Protein AF-A0A966XXB8-F1 (afdb_monomer)

Mean predicted aligned error: 4.25 Å

pLDDT: mean 91.74, std 8.7, range [42.56, 98.19]

Solvent-accessible surface area (backbone atoms only — not comparable to full-atom values): 9945 Å² total; per-residue (Å²): 134,83,63,89,86,57,62,75,89,46,50,64,61,50,51,50,50,39,57,75,73,62,55,93,66,56,37,65,59,27,47,54,50,19,52,50,28,46,79,73,69,30,49,70,60,17,41,57,34,39,55,51,17,52,67,66,36,76,85,49,56,72,68,58,47,48,52,50,50,54,52,42,53,51,38,55,52,51,50,56,61,51,55,68,60,55,76,54,38,69,63,49,61,76,64,55,89,60,27,58,64,28,42,57,52,12,40,49,30,24,75,70,67,41,45,72,62,10,50,54,32,36,50,51,17,63,74,67,35,87,49,92,52,60,58,57,46,35,50,47,51,22,49,34,30,44,74,68,66,38,49,71,62,16,41,54,44,24,67,73,38,68,75,90,46,73,56,17,54,52,23,51,53,51,37,57,54,59,72,72,51,131

Nearest PDB structures (foldseek):
  7xn7-assembly1_q  TM=4.201E-01  e=2.877E-01  Komagataella phaffii
  4i1a-assembly3_A  TM=4.035E-01  e=6.945E-01  Bacillus subtilis subsp. subtilis str. 168
  7dkh-assembly2_E  TM=3.204E-01  e=9.785E-01  Saccharomyces cerevisiae S288C
  8j8p-assembly1_C  TM=3.578E-01  e=2.481E+00  Saccharomyces eubayanus
  4fhn-assembly1_B  TM=2.725E-01  e=3.169E+00  Schizosaccharomyces pombe 972h-

Secondary structure (DSSP, 8-state):
---TTS-GGGHHHHHHHHHHTT----HHHHHHHHHHHHHTT-HHHHHHHHHHHHHH-TTS-HHHHHHHHHHHHHHHHHHHHHHHHGGGHHHHHHH---SHHHHHHHHHHHHTT-HHHHHHHHHHHHHH---SSHHHHHHHHHHHHHHTT-HHHHHHHHHT--SSSHHHHHHHHHHHHHHH--

Sequence (182 aa):
MKRKDFPSYLEIDLNRLMRATGAQLDAEDRMEQAQLALRTGFTAEARDILVTAKALAKNAAPADALRLDEALAKVMRMQEEDKETLSDLDAQLAKAGDANPLVNVGLNLAINGQFERAFAALELAFNKGGLRQPEAARLRQAYALSLAGQRDKAITALAAVSGESAEAELAQLWRLHLERRP

Foldseek 3Di:
DDDPPADPVCVLLVVLLCVLLPPDAALVSLQVSLVSCVVVPQLLSSLVSLVVSLVRCVPPDPVVNVVSVVSNVVSVVVVVVVVVVVVCVVVVLVVDPALQVLLVVLLSCLSVVVLVSSVVSLVSSVVNDPHPCVLVSLSSVLVSCVSVVVLVVSLVSLVVNDDDDSSVVSSVSVNVSSVPDD

Radius of gyration: 16.79 Å; Cα contacts (8 Å, |Δi|>4): 188; chains: 1; bounding box: 41×34×47 Å

Structure (mmCIF, N/CA/C/O backbone):
data_AF-A0A966XXB8-F1
#
_entry.id   AF-A0A966XXB8-F1
#
loop_
_atom_site.group_PDB
_atom_site.id
_atom_site.type_symbol
_atom_site.label_atom_id
_atom_site.label_alt_id
_atom_site.label_comp_id
_atom_site.label_asym_id
_atom_site.label_entity_id
_atom_site.label_seq_id
_atom_site.pdbx_PDB_ins_code
_atom_site.Cartn_x
_atom_site.Cartn_y
_atom_site.Cartn_z
_atom_site.occupancy
_atom_site.B_iso_or_equiv
_atom_site.auth_seq_id
_atom_site.auth_comp_id
_atom_site.auth_asym_id
_atom_site.auth_atom_id
_atom_site.pdbx_PDB_model_num
ATOM 1 N N . MET A 1 1 ? -4.729 9.451 -17.133 1.00 42.56 1 MET A N 1
ATOM 2 C CA . MET A 1 1 ? -5.388 10.774 -16.997 1.00 42.56 1 MET A CA 1
ATOM 3 C C . MET A 1 1 ? -5.674 11.010 -15.514 1.00 42.56 1 MET A C 1
ATOM 5 O O . MET A 1 1 ? -6.520 10.316 -14.967 1.00 42.56 1 MET A O 1
ATOM 9 N N . LYS A 1 2 ? -4.929 11.891 -14.827 1.00 52.97 2 LYS A N 1
ATOM 10 C CA . LYS A 1 2 ? -5.184 12.190 -13.403 1.00 52.97 2 LYS A CA 1
ATOM 11 C C . LYS A 1 2 ? -6.443 13.060 -13.303 1.00 52.97 2 LYS A C 1
ATOM 13 O O . LYS A 1 2 ? -6.471 14.144 -13.884 1.00 52.97 2 LYS A O 1
ATOM 18 N N . ARG A 1 3 ? -7.496 12.585 -12.623 1.00 63.41 3 ARG A N 1
ATOM 19 C CA . ARG A 1 3 ? -8.672 13.412 -12.289 1.00 63.41 3 ARG A CA 1
ATOM 20 C C . ARG A 1 3 ? -8.184 14.576 -11.424 1.00 63.41 3 ARG A C 1
ATOM 22 O O . ARG A 1 3 ? -7.623 14.331 -10.362 1.00 63.41 3 ARG A O 1
ATOM 29 N N . LYS A 1 4 ? -8.371 15.819 -11.883 1.00 64.62 4 LYS A N 1
ATOM 30 C CA . LYS A 1 4 ? -7.918 17.028 -11.166 1.00 64.62 4 LYS A CA 1
ATOM 31 C C . LYS A 1 4 ? -8.520 17.155 -9.762 1.00 64.62 4 LYS A C 1
ATOM 33 O O . LYS A 1 4 ? -7.877 17.737 -8.899 1.00 64.62 4 LYS A O 1
ATOM 38 N N . ASP A 1 5 ? -9.686 16.554 -9.543 1.00 77.44 5 ASP A N 1
ATOM 39 C CA . ASP A 1 5 ? -10.417 16.623 -8.274 1.00 77.44 5 ASP A CA 1
ATOM 40 C C . ASP A 1 5 ? -10.140 15.423 -7.352 1.00 77.44 5 ASP A C 1
ATOM 42 O O . ASP A 1 5 ? -10.742 15.304 -6.287 1.00 77.44 5 ASP A O 1
ATOM 46 N N . PHE A 1 6 ? -9.249 14.504 -7.747 1.00 87.06 6 PHE A N 1
ATOM 47 C CA . PHE A 1 6 ? -8.909 13.348 -6.922 1.00 87.06 6 PHE A CA 1
ATOM 48 C C . PHE A 1 6 ? -7.819 13.709 -5.899 1.00 87.06 6 PHE A C 1
ATOM 50 O O . PHE A 1 6 ? -6.764 14.215 -6.297 1.00 87.06 6 PHE A O 1
ATOM 57 N N . PRO A 1 7 ? -8.017 13.444 -4.594 1.00 92.62 7 PRO A N 1
ATOM 58 C CA . PRO A 1 7 ? -7.047 13.832 -3.580 1.00 92.62 7 PRO A CA 1
ATOM 59 C C . PRO A 1 7 ? -5.693 13.138 -3.760 1.00 92.62 7 PRO A C 1
ATOM 61 O O . PRO A 1 7 ? -5.608 11.915 -3.864 1.00 92.62 7 PRO A O 1
ATOM 64 N N . SER A 1 8 ? -4.607 13.913 -3.722 1.00 92.12 8 SER A N 1
ATOM 65 C CA . SER A 1 8 ? -3.246 13.397 -3.932 1.00 92.12 8 SER A CA 1
ATOM 66 C C . SER A 1 8 ? -2.827 12.344 -2.901 1.00 92.12 8 SER A C 1
ATOM 68 O O . SER A 1 8 ? -2.102 11.409 -3.231 1.00 92.12 8 SER A O 1
ATOM 70 N N . TYR A 1 9 ? -3.321 12.432 -1.662 1.00 92.12 9 TYR A N 1
ATOM 71 C CA . TYR A 1 9 ? -3.026 11.443 -0.621 1.00 92.12 9 TYR A CA 1
ATOM 72 C C . TYR A 1 9 ? -3.656 10.065 -0.881 1.00 92.12 9 TYR A C 1
ATOM 74 O O . TYR A 1 9 ? -3.200 9.085 -0.292 1.00 92.12 9 TYR A O 1
ATOM 82 N N . LEU A 1 10 ? -4.666 9.979 -1.757 1.00 95.62 10 LEU A N 1
ATOM 83 C CA . LEU A 1 10 ? -5.288 8.722 -2.187 1.00 95.62 10 LEU A CA 1
ATOM 84 C C . LEU A 1 10 ? -4.662 8.151 -3.456 1.00 95.62 10 LEU A C 1
ATOM 86 O O . LEU A 1 10 ? -5.020 7.048 -3.862 1.00 95.62 10 LEU A O 1
ATOM 90 N N . GLU A 1 11 ? -3.733 8.858 -4.102 1.00 95.69 11 GLU A N 1
ATOM 91 C CA . GLU A 1 11 ? -3.136 8.404 -5.362 1.00 95.69 11 GLU A CA 1
ATOM 92 C C . GLU A 1 11 ? -2.462 7.029 -5.205 1.00 95.69 11 GLU A C 1
ATOM 94 O O . GLU A 1 11 ? -2.570 6.169 -6.078 1.00 95.69 11 GLU A O 1
ATOM 99 N N . ILE A 1 12 ? -1.842 6.767 -4.050 1.00 96.00 12 ILE A N 1
ATOM 100 C CA . ILE A 1 12 ? -1.271 5.451 -3.753 1.00 96.00 12 ILE A CA 1
ATOM 101 C C . ILE A 1 12 ? -2.341 4.363 -3.588 1.00 96.00 12 ILE A C 1
ATOM 103 O O . ILE A 1 12 ? -2.159 3.240 -4.058 1.00 96.00 12 ILE A O 1
ATOM 107 N N . ASP A 1 13 ? -3.470 4.695 -2.968 1.00 97.31 13 ASP A N 1
ATOM 108 C CA . ASP A 1 13 ? -4.578 3.772 -2.734 1.00 97.31 13 ASP A CA 1
ATOM 109 C C . ASP A 1 13 ? -5.311 3.436 -4.047 1.00 97.31 13 ASP A C 1
ATOM 111 O O . ASP A 1 13 ? -5.670 2.278 -4.285 1.00 97.31 13 ASP A O 1
ATOM 115 N N . LEU A 1 14 ? -5.409 4.402 -4.967 1.00 96.75 14 LEU A N 1
ATOM 116 C CA . LEU A 1 14 ? -5.841 4.173 -6.347 1.00 96.75 14 LEU A CA 1
ATOM 117 C C . LEU A 1 14 ? -4.863 3.259 -7.101 1.00 96.75 14 LEU A C 1
ATOM 119 O O . LEU A 1 14 ? -5.287 2.296 -7.737 1.00 96.75 14 LEU A O 1
ATOM 123 N N . ASN A 1 15 ? -3.554 3.507 -7.001 1.00 97.19 15 ASN A N 1
ATOM 124 C CA . ASN A 1 15 ? -2.543 2.674 -7.656 1.00 97.19 15 ASN A CA 1
ATOM 125 C C . ASN A 1 15 ? -2.602 1.211 -7.187 1.00 97.19 15 ASN A C 1
ATOM 127 O O . ASN A 1 15 ? -2.472 0.295 -8.002 1.00 97.19 15 ASN A O 1
ATOM 131 N N . ARG A 1 16 ? -2.849 0.976 -5.891 1.00 97.50 16 ARG A N 1
ATOM 132 C CA . ARG A 1 16 ? -3.073 -0.370 -5.335 1.00 97.50 16 ARG A CA 1
ATOM 133 C C . ARG A 1 16 ? -4.278 -1.049 -5.979 1.00 97.50 16 ARG A C 1
ATOM 135 O O . ARG A 1 16 ? -4.156 -2.190 -6.420 1.00 97.50 16 ARG A O 1
ATOM 142 N N . LEU A 1 17 ? -5.403 -0.340 -6.102 1.00 97.31 17 LEU A N 1
ATOM 143 C CA . LEU A 1 17 ? -6.603 -0.854 -6.767 1.00 97.31 17 LEU A CA 1
ATOM 144 C C . LEU A 1 17 ? -6.351 -1.171 -8.248 1.00 97.31 17 LEU A C 1
ATOM 146 O O . LEU A 1 17 ? -6.755 -2.228 -8.734 1.00 97.31 17 LEU A O 1
ATOM 150 N N . MET A 1 18 ? -5.657 -0.288 -8.971 1.00 96.31 18 MET A N 1
ATOM 151 C CA . MET A 1 18 ? -5.305 -0.514 -10.377 1.00 96.31 18 MET A CA 1
ATOM 152 C C . MET A 1 18 ? -4.489 -1.797 -10.5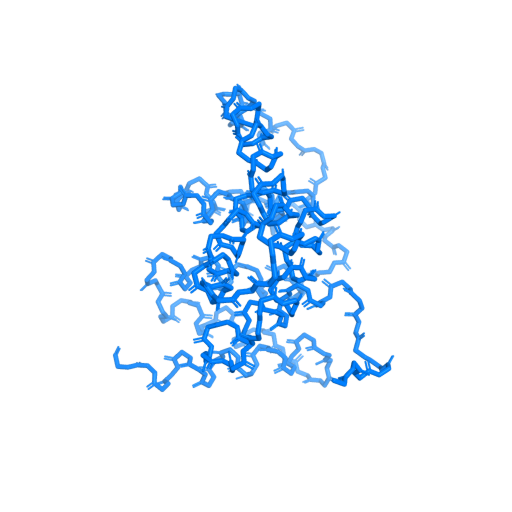44 1.00 96.31 18 MET A C 1
ATOM 154 O O . MET A 1 18 ? -4.787 -2.618 -11.409 1.00 96.31 18 MET A O 1
ATOM 158 N N . ARG A 1 19 ? -3.491 -2.022 -9.681 1.00 95.69 19 ARG A N 1
ATOM 159 C CA . ARG A 1 19 ? -2.709 -3.265 -9.716 1.00 95.69 19 ARG A CA 1
ATOM 160 C C . ARG A 1 19 ? -3.547 -4.485 -9.335 1.00 95.69 19 ARG A C 1
ATOM 162 O O . ARG A 1 19 ? -3.436 -5.511 -9.999 1.00 95.69 19 ARG A O 1
ATOM 169 N N . ALA A 1 20 ? -4.405 -4.381 -8.320 1.00 94.88 20 ALA A N 1
ATOM 170 C CA . ALA A 1 20 ? -5.260 -5.484 -7.879 1.00 94.88 20 ALA A CA 1
ATOM 171 C C . ALA A 1 20 ? -6.288 -5.911 -8.938 1.00 94.88 20 ALA A C 1
ATOM 173 O O . ALA A 1 20 ? -6.568 -7.099 -9.086 1.00 94.88 20 ALA A O 1
ATOM 174 N N . THR A 1 21 ? -6.809 -4.954 -9.708 1.00 94.94 21 THR A N 1
ATOM 175 C CA . THR A 1 21 ? -7.760 -5.197 -10.805 1.00 94.94 21 THR A CA 1
ATOM 176 C C . THR A 1 21 ? -7.088 -5.626 -12.112 1.00 94.94 21 THR A C 1
ATOM 178 O O . THR A 1 21 ? -7.786 -5.939 -13.073 1.00 94.94 21 THR A O 1
ATOM 181 N N . GLY A 1 22 ? -5.752 -5.689 -12.155 1.00 93.00 22 GLY A N 1
ATOM 182 C CA . GLY A 1 22 ? -5.010 -6.098 -13.346 1.00 93.00 22 GLY A CA 1
ATOM 183 C C . GLY A 1 22 ? -4.998 -5.041 -14.449 1.00 93.00 22 GLY A C 1
ATOM 184 O O . GLY A 1 22 ? -4.933 -5.398 -15.625 1.00 93.00 22 GLY A O 1
ATOM 185 N N . ALA A 1 23 ? -5.066 -3.753 -14.092 1.00 94.06 23 ALA A N 1
ATOM 186 C CA . ALA A 1 23 ? -4.909 -2.670 -15.055 1.00 94.06 23 ALA A CA 1
ATOM 187 C C . ALA A 1 23 ? -3.619 -2.863 -15.872 1.00 94.06 23 ALA A C 1
ATOM 189 O O . ALA A 1 23 ? -2.550 -3.159 -15.323 1.00 94.06 23 ALA A O 1
ATOM 190 N N . GLN A 1 24 ? -3.732 -2.697 -17.190 1.00 94.19 24 GLN A N 1
ATOM 191 C CA . GLN A 1 24 ? -2.590 -2.736 -18.095 1.00 94.19 24 GLN A CA 1
ATOM 192 C C . GLN A 1 24 ? -1.756 -1.477 -17.859 1.00 94.19 24 GLN A C 1
ATOM 194 O O . GLN A 1 24 ? -2.185 -0.375 -18.181 1.00 94.19 24 GLN A O 1
ATOM 199 N N . LEU A 1 25 ? -0.603 -1.666 -17.230 1.00 94.19 25 LEU A N 1
ATOM 200 C CA . LEU A 1 25 ? 0.355 -0.626 -16.876 1.00 94.19 25 LEU A CA 1
ATOM 201 C C . LEU A 1 25 ? 1.684 -1.016 -17.503 1.00 94.19 25 LEU A C 1
ATOM 203 O O . LEU A 1 25 ? 2.097 -2.173 -17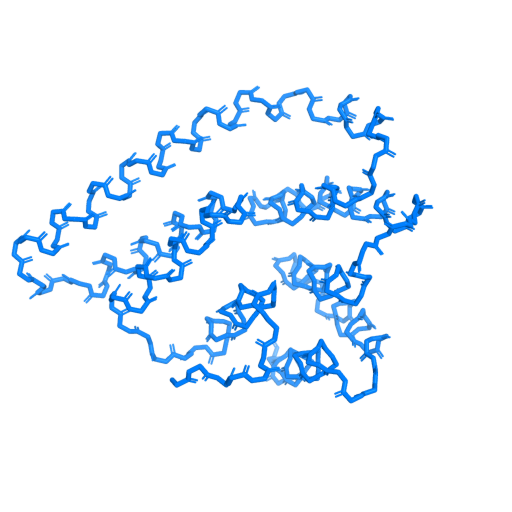.348 1.00 94.19 25 LEU A O 1
ATOM 207 N N . ASP A 1 26 ? 2.331 -0.082 -18.187 1.00 94.44 26 ASP A N 1
ATOM 208 C CA . ASP A 1 26 ? 3.650 -0.322 -18.760 1.00 94.44 26 ASP A CA 1
ATOM 209 C C . ASP A 1 26 ? 4.770 -0.159 -17.712 1.00 94.44 26 ASP A C 1
ATOM 211 O O . ASP A 1 26 ? 4.527 0.016 -16.515 1.00 94.44 26 ASP A O 1
ATOM 215 N N . ALA A 1 27 ? 6.026 -0.295 -18.137 1.00 94.81 27 ALA A N 1
ATOM 216 C CA . ALA A 1 27 ? 7.157 -0.182 -17.224 1.00 94.81 27 ALA A CA 1
ATOM 217 C C . ALA A 1 27 ? 7.317 1.232 -16.632 1.00 94.81 27 ALA A C 1
ATOM 219 O O . ALA A 1 27 ? 7.716 1.344 -15.472 1.00 94.81 27 ALA A O 1
ATOM 220 N N . GLU A 1 28 ? 6.992 2.291 -17.380 1.00 93.75 28 GLU A N 1
ATOM 221 C CA . GLU A 1 28 ? 7.138 3.670 -16.906 1.00 93.75 28 GLU A CA 1
ATOM 222 C C . GLU A 1 28 ? 6.001 4.039 -15.946 1.00 93.75 28 GLU A C 1
ATOM 224 O O . GLU A 1 28 ? 6.273 4.573 -14.870 1.00 93.75 28 GLU A O 1
ATOM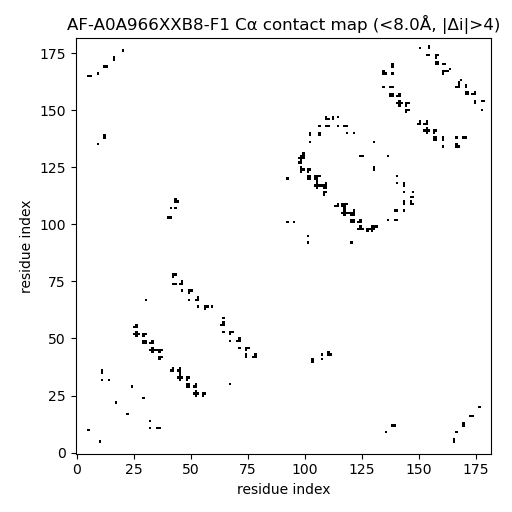 229 N N . ASP A 1 29 ? 4.763 3.617 -16.226 1.00 95.94 29 ASP A N 1
ATOM 230 C CA . ASP A 1 29 ? 3.647 3.722 -15.279 1.00 95.94 29 ASP A CA 1
ATOM 231 C C . ASP A 1 29 ? 4.020 3.084 -13.930 1.00 95.94 29 ASP A C 1
ATOM 233 O O . ASP A 1 29 ? 3.787 3.640 -12.852 1.00 95.94 29 ASP A O 1
ATOM 237 N N . ARG A 1 30 ? 4.638 1.896 -13.963 1.00 96.94 30 ARG A N 1
ATOM 238 C CA . ARG A 1 30 ? 5.094 1.205 -12.747 1.00 96.94 30 ARG A CA 1
ATOM 239 C C . ARG A 1 30 ? 6.238 1.947 -12.063 1.00 96.94 30 ARG A C 1
ATOM 241 O O . ARG A 1 30 ? 6.251 2.002 -10.835 1.00 96.94 30 ARG A O 1
ATOM 248 N N . MET A 1 31 ? 7.163 2.546 -12.809 1.00 96.00 31 MET A N 1
ATOM 249 C CA . MET A 1 31 ? 8.206 3.397 -12.232 1.00 96.00 31 MET A CA 1
ATOM 250 C C . MET A 1 31 ? 7.608 4.583 -11.472 1.00 96.00 31 MET A C 1
ATOM 252 O O . MET A 1 31 ? 8.014 4.842 -10.336 1.00 96.00 31 MET A O 1
ATOM 256 N N . GLU A 1 32 ? 6.608 5.263 -12.034 1.00 96.50 32 GLU A N 1
ATOM 257 C CA . GLU A 1 32 ? 5.911 6.355 -11.349 1.00 96.50 32 GLU A CA 1
ATOM 258 C C . GLU A 1 32 ? 5.221 5.875 -10.065 1.00 96.50 32 GLU A C 1
ATOM 260 O O . GLU A 1 32 ? 5.347 6.509 -9.009 1.00 96.50 32 GLU A O 1
ATOM 265 N N . GLN A 1 33 ? 4.545 4.720 -10.118 1.00 98.06 33 GLN A N 1
ATOM 266 C CA . GLN A 1 33 ? 3.917 4.124 -8.937 1.00 98.06 33 GLN A CA 1
ATOM 267 C C . GLN A 1 33 ? 4.941 3.758 -7.856 1.00 98.06 33 GLN A C 1
ATOM 269 O O . GLN A 1 33 ? 4.699 4.019 -6.676 1.00 98.06 33 GLN A O 1
ATOM 274 N N . ALA A 1 34 ? 6.087 3.187 -8.234 1.00 97.69 34 ALA A N 1
ATOM 275 C CA . ALA A 1 34 ? 7.153 2.845 -7.298 1.00 97.69 34 ALA A CA 1
ATOM 276 C C . ALA A 1 34 ? 7.742 4.094 -6.635 1.00 97.69 34 ALA A C 1
ATOM 278 O O . ALA A 1 34 ? 7.944 4.124 -5.421 1.00 97.69 34 ALA A O 1
ATOM 279 N N . GLN A 1 35 ? 7.973 5.157 -7.406 1.00 96.31 35 GLN A N 1
ATOM 280 C CA . GLN A 1 35 ? 8.447 6.425 -6.857 1.00 96.31 35 GLN A CA 1
ATOM 281 C C . GLN A 1 35 ? 7.431 7.051 -5.899 1.00 96.31 35 GLN A C 1
ATOM 283 O O . GLN A 1 35 ? 7.830 7.600 -4.872 1.00 96.31 35 GLN A O 1
ATOM 288 N N . LEU A 1 36 ? 6.130 6.972 -6.205 1.00 97.38 36 LEU A N 1
ATOM 289 C CA . LEU A 1 36 ? 5.095 7.420 -5.276 1.00 97.38 36 LEU A CA 1
ATOM 290 C C . LEU A 1 36 ? 5.137 6.605 -3.981 1.00 97.38 36 LEU A C 1
ATOM 292 O O . LEU A 1 36 ? 5.191 7.208 -2.912 1.00 97.38 36 LEU A O 1
ATOM 296 N N . ALA A 1 37 ? 5.193 5.273 -4.081 1.00 96.69 37 ALA A N 1
ATOM 297 C CA . ALA A 1 37 ? 5.299 4.385 -2.927 1.00 96.69 37 ALA A CA 1
ATOM 298 C C . ALA A 1 37 ? 6.484 4.772 -2.027 1.00 96.69 37 ALA A C 1
ATOM 300 O O . ALA A 1 37 ? 6.280 4.987 -0.831 1.00 96.69 37 ALA A O 1
ATOM 301 N N . LEU A 1 38 ? 7.672 5.006 -2.601 1.00 95.12 38 LEU A N 1
ATOM 302 C CA . LEU A 1 38 ? 8.845 5.483 -1.855 1.00 95.12 38 LEU A CA 1
ATOM 303 C C . LEU A 1 38 ? 8.607 6.826 -1.163 1.00 95.12 38 LEU A C 1
ATOM 305 O O . LEU A 1 38 ? 8.875 6.949 0.029 1.00 95.12 38 LEU A O 1
ATOM 309 N N . ARG A 1 39 ? 8.076 7.831 -1.873 1.00 94.50 39 ARG A N 1
ATOM 310 C CA . ARG A 1 39 ? 7.809 9.160 -1.284 1.00 94.50 39 ARG A CA 1
ATOM 311 C C . ARG A 1 39 ? 6.796 9.109 -0.141 1.00 94.50 39 ARG A C 1
ATOM 313 O O . ARG A 1 39 ? 6.825 9.965 0.734 1.00 94.50 39 ARG A O 1
ATOM 320 N N . THR A 1 40 ? 5.906 8.121 -0.155 1.00 92.50 40 THR A N 1
ATOM 321 C CA . THR A 1 40 ? 4.907 7.894 0.899 1.00 92.50 40 THR A CA 1
ATOM 322 C C . THR A 1 40 ? 5.352 6.899 1.978 1.00 92.50 40 THR A C 1
ATOM 324 O O . THR A 1 40 ? 4.573 6.613 2.885 1.00 92.50 40 THR A O 1
ATOM 327 N N . GLY A 1 41 ? 6.591 6.396 1.911 1.00 91.31 41 GLY A N 1
ATOM 328 C CA . GLY A 1 41 ? 7.183 5.526 2.931 1.00 91.31 41 GLY A CA 1
ATOM 329 C C . GLY A 1 41 ? 6.850 4.036 2.804 1.00 91.31 41 GLY A C 1
ATOM 330 O O . GLY A 1 41 ? 6.922 3.326 3.801 1.00 91.31 41 GLY A O 1
ATOM 331 N N . PHE A 1 42 ? 6.475 3.549 1.616 1.00 93.31 42 PHE A N 1
ATOM 332 C CA . PHE A 1 42 ? 6.182 2.133 1.349 1.00 93.31 42 PHE A CA 1
ATOM 333 C C . PHE A 1 42 ? 7.301 1.471 0.531 1.00 93.31 42 PHE A C 1
ATOM 335 O O . PHE A 1 42 ? 7.123 1.124 -0.639 1.00 93.31 42 PHE A O 1
ATOM 342 N N . THR A 1 43 ? 8.477 1.303 1.144 1.00 93.19 43 THR A N 1
ATOM 343 C CA . THR A 1 43 ? 9.690 0.770 0.496 1.00 93.19 43 THR A CA 1
ATOM 344 C C . THR A 1 43 ? 9.477 -0.627 -0.097 1.00 93.19 43 THR A C 1
ATOM 346 O O . THR A 1 43 ? 9.841 -0.877 -1.246 1.00 93.19 43 THR A O 1
ATOM 349 N N . ALA A 1 44 ? 8.837 -1.531 0.651 1.00 91.25 44 ALA A N 1
ATOM 350 C CA . ALA A 1 44 ? 8.565 -2.891 0.180 1.00 91.25 44 ALA A CA 1
ATOM 351 C C . ALA A 1 44 ? 7.613 -2.918 -1.022 1.00 91.25 44 ALA A C 1
ATOM 353 O O . ALA A 1 44 ? 7.865 -3.610 -2.004 1.00 91.25 44 ALA A O 1
ATOM 354 N N . GLU A 1 45 ? 6.57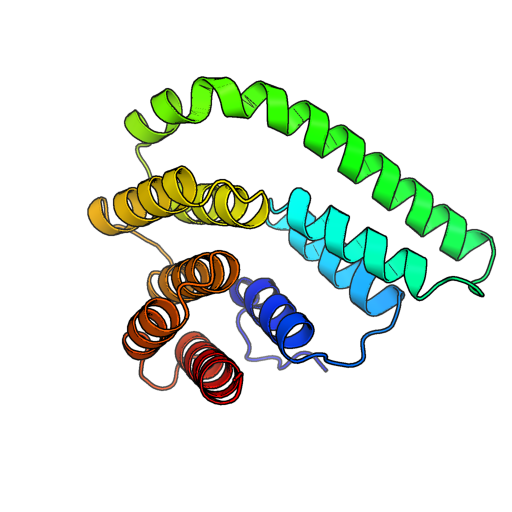3 -2.084 -0.993 1.00 95.31 45 GLU A N 1
ATOM 355 C CA . GLU A 1 45 ? 5.645 -1.953 -2.114 1.00 95.31 45 GLU A CA 1
ATOM 356 C C . GLU A 1 45 ? 6.353 -1.434 -3.368 1.00 95.31 45 GLU A C 1
ATOM 358 O O . GLU A 1 45 ? 6.162 -1.966 -4.459 1.00 95.31 45 GLU A O 1
ATOM 363 N N . ALA A 1 46 ? 7.216 -0.424 -3.214 1.00 97.12 46 ALA A N 1
ATOM 364 C CA . ALA A 1 46 ? 8.007 0.107 -4.316 1.00 97.12 46 ALA A CA 1
ATOM 365 C C . ALA A 1 46 ? 8.902 -0.965 -4.945 1.00 97.12 46 ALA A C 1
ATOM 367 O O . ALA A 1 46 ? 8.978 -1.061 -6.169 1.00 97.12 46 ALA A O 1
ATOM 368 N N . ARG A 1 47 ? 9.543 -1.798 -4.119 1.00 95.81 47 ARG A N 1
ATOM 369 C CA . ARG A 1 47 ? 10.393 -2.902 -4.574 1.00 95.81 47 ARG A CA 1
ATOM 370 C C . ARG A 1 47 ? 9.610 -3.877 -5.451 1.00 95.81 47 ARG A C 1
ATOM 372 O O . ARG A 1 47 ? 10.049 -4.184 -6.557 1.00 95.81 47 ARG A O 1
ATOM 379 N N . ASP A 1 48 ? 8.439 -4.316 -5.002 1.00 95.38 48 ASP A N 1
ATOM 380 C CA . ASP A 1 48 ? 7.616 -5.278 -5.744 1.00 95.38 48 ASP A CA 1
ATOM 381 C C . ASP A 1 48 ? 7.068 -4.683 -7.055 1.00 95.38 48 ASP A C 1
ATOM 383 O O . ASP A 1 48 ? 7.014 -5.355 -8.096 1.00 95.38 48 ASP A O 1
ATOM 387 N N . ILE A 1 49 ? 6.730 -3.388 -7.046 1.00 97.56 49 ILE A N 1
ATOM 388 C CA . ILE A 1 49 ? 6.349 -2.654 -8.257 1.00 97.56 49 ILE A CA 1
ATOM 389 C C . ILE A 1 49 ? 7.518 -2.616 -9.256 1.00 97.56 49 ILE A C 1
ATOM 391 O O . ILE A 1 49 ? 7.306 -2.928 -10.430 1.00 97.56 49 ILE A O 1
ATOM 395 N N . LEU A 1 50 ? 8.738 -2.297 -8.807 1.00 97.69 50 LEU A N 1
ATOM 396 C CA . LEU A 1 50 ? 9.943 -2.237 -9.649 1.00 97.69 50 LEU A CA 1
ATOM 397 C C . LEU A 1 50 ? 10.328 -3.601 -10.227 1.00 97.69 50 LEU A C 1
ATOM 399 O O . LEU A 1 50 ? 10.691 -3.687 -11.399 1.00 97.69 50 LEU A O 1
ATOM 403 N N . VAL A 1 51 ? 10.200 -4.677 -9.445 1.00 96.56 51 VAL A N 1
ATOM 404 C CA . VAL A 1 51 ? 10.399 -6.049 -9.942 1.00 96.56 51 VAL A CA 1
ATOM 405 C C . VAL A 1 51 ? 9.453 -6.333 -11.108 1.00 96.56 51 VAL A C 1
ATOM 407 O O . VAL A 1 51 ? 9.873 -6.868 -12.137 1.00 96.56 51 VAL A O 1
ATOM 410 N N . THR A 1 52 ? 8.188 -5.922 -10.990 1.00 96.06 52 THR A N 1
ATOM 411 C CA . THR A 1 52 ? 7.227 -6.099 -12.083 1.00 96.06 52 THR A CA 1
ATOM 412 C C . THR A 1 52 ? 7.543 -5.194 -13.276 1.00 96.06 52 THR A C 1
ATOM 414 O O . THR A 1 52 ? 7.459 -5.648 -14.414 1.00 96.06 52 THR A O 1
ATOM 417 N N . ALA A 1 53 ? 7.951 -3.943 -13.040 1.00 96.38 53 ALA A N 1
ATOM 418 C CA . ALA A 1 53 ? 8.363 -3.013 -14.094 1.00 96.38 53 ALA A CA 1
ATOM 419 C C . ALA A 1 53 ? 9.524 -3.583 -14.925 1.00 96.38 53 ALA A C 1
ATOM 421 O O . ALA A 1 53 ? 9.452 -3.626 -16.152 1.00 96.38 53 ALA A O 1
ATOM 422 N N . LYS A 1 54 ? 10.549 -4.131 -14.259 1.00 95.81 54 LYS A N 1
ATOM 423 C CA . LYS A 1 54 ? 11.682 -4.800 -14.911 1.00 95.81 54 LYS A CA 1
ATOM 424 C C . LYS A 1 54 ? 11.242 -6.003 -15.749 1.00 95.81 54 LYS A C 1
ATOM 426 O O . LYS A 1 54 ? 11.740 -6.201 -16.854 1.00 95.81 54 LYS A O 1
ATOM 431 N N . ALA A 1 55 ? 10.284 -6.791 -15.260 1.00 94.25 55 ALA A N 1
ATOM 432 C CA . ALA A 1 55 ? 9.746 -7.926 -16.007 1.00 94.25 55 ALA A CA 1
ATOM 433 C C . ALA A 1 55 ? 8.963 -7.513 -17.269 1.00 94.25 55 ALA A C 1
ATOM 435 O O . ALA A 1 55 ? 8.932 -8.282 -18.232 1.00 94.25 55 ALA A O 1
ATOM 436 N N . LEU A 1 56 ? 8.353 -6.323 -17.275 1.00 93.44 56 LEU A N 1
ATOM 437 C CA . LEU A 1 56 ? 7.691 -5.736 -18.446 1.00 93.44 56 LEU A CA 1
ATOM 438 C C . LEU A 1 56 ? 8.704 -5.128 -19.430 1.00 93.44 56 LEU A C 1
ATOM 440 O O . LEU A 1 56 ? 8.519 -5.211 -20.640 1.00 93.44 56 LEU A O 1
ATOM 444 N N . ALA A 1 57 ? 9.812 -4.588 -18.923 1.00 93.06 57 ALA A N 1
ATOM 445 C CA . ALA A 1 57 ? 10.857 -3.909 -19.688 1.00 93.06 57 ALA A CA 1
ATOM 446 C C . ALA A 1 57 ? 11.898 -4.845 -20.342 1.00 93.06 57 ALA A C 1
ATOM 448 O O . ALA A 1 57 ? 12.999 -4.406 -20.664 1.00 93.06 57 ALA A O 1
ATOM 449 N N . LYS A 1 58 ? 11.587 -6.130 -20.571 1.00 88.00 58 LYS A N 1
ATOM 450 C CA . LYS A 1 58 ? 12.553 -7.125 -21.099 1.00 88.00 58 LYS A CA 1
ATOM 451 C C . LYS A 1 58 ? 13.220 -6.730 -22.422 1.00 88.00 58 LYS A C 1
ATOM 453 O O . LYS A 1 58 ? 14.337 -7.163 -22.675 1.00 88.00 58 LYS A O 1
ATOM 458 N N . ASN A 1 59 ? 12.537 -5.925 -23.236 1.00 89.44 59 ASN A N 1
ATOM 459 C CA . ASN A 1 59 ? 13.022 -5.434 -24.529 1.00 89.44 59 ASN A CA 1
ATOM 460 C C . ASN A 1 59 ? 13.240 -3.909 -24.536 1.00 89.44 59 ASN A C 1
ATOM 462 O O . ASN A 1 59 ? 13.263 -3.303 -25.606 1.00 89.44 59 ASN A O 1
ATOM 466 N N . ALA A 1 60 ? 13.320 -3.275 -23.363 1.00 90.88 60 ALA A N 1
ATOM 467 C CA . ALA A 1 60 ? 13.541 -1.837 -23.266 1.00 90.88 60 ALA A CA 1
ATOM 468 C C . ALA A 1 60 ? 14.952 -1.454 -23.735 1.00 90.88 60 ALA A C 1
ATOM 470 O O . ALA A 1 60 ? 15.853 -2.296 -23.818 1.00 90.88 60 ALA A O 1
ATOM 471 N N . ALA A 1 61 ? 15.155 -0.169 -24.033 1.00 94.25 61 ALA A N 1
ATOM 472 C CA . ALA A 1 61 ? 16.478 0.323 -24.381 1.00 94.25 61 ALA A CA 1
ATOM 473 C C . ALA A 1 61 ? 17.458 0.092 -23.209 1.00 94.25 61 ALA A C 1
ATOM 475 O O . ALA A 1 61 ? 17.048 0.149 -22.046 1.00 94.25 61 ALA A O 1
ATOM 476 N N . PRO A 1 62 ? 18.764 -0.115 -23.471 1.00 93.06 62 PRO A N 1
ATOM 477 C CA . PRO A 1 62 ? 19.743 -0.368 -22.411 1.00 93.06 62 PRO A CA 1
ATOM 478 C C . PRO A 1 62 ? 19.755 0.690 -21.297 1.00 93.06 62 PRO A C 1
ATOM 480 O O . PRO A 1 62 ? 19.946 0.351 -20.133 1.00 93.06 62 PRO A O 1
ATOM 483 N N . ALA A 1 63 ? 19.513 1.960 -21.639 1.00 93.88 63 ALA A N 1
ATOM 484 C CA . ALA A 1 63 ? 19.430 3.050 -20.668 1.00 93.88 63 ALA A CA 1
ATOM 485 C C . ALA A 1 63 ? 18.227 2.907 -19.714 1.00 93.88 63 ALA A C 1
ATOM 487 O O . ALA A 1 63 ? 18.368 3.124 -18.511 1.00 93.88 63 ALA A O 1
ATOM 488 N N . ASP A 1 64 ? 17.067 2.488 -20.226 1.00 91.06 64 ASP A N 1
ATOM 489 C CA . ASP A 1 64 ? 15.856 2.286 -19.421 1.00 91.06 64 ASP A CA 1
ATOM 490 C C . ASP A 1 64 ? 16.006 1.072 -18.498 1.00 91.06 64 ASP A C 1
ATOM 492 O O . ASP A 1 64 ? 15.637 1.120 -17.322 1.00 91.06 64 ASP A O 1
ATOM 496 N N . ALA A 1 65 ? 16.610 -0.006 -19.011 1.00 92.50 65 ALA A N 1
ATOM 497 C CA . ALA A 1 65 ? 16.937 -1.187 -18.219 1.00 92.50 65 ALA A CA 1
ATOM 498 C C . ALA A 1 65 ? 17.915 -0.851 -17.079 1.00 92.50 65 ALA A C 1
ATOM 500 O O . ALA A 1 65 ? 17.691 -1.259 -15.940 1.00 92.50 65 ALA A O 1
ATOM 501 N N . LEU A 1 66 ? 18.953 -0.049 -17.357 1.00 94.56 66 LEU A N 1
ATOM 502 C CA . LEU A 1 66 ? 19.898 0.414 -16.338 1.00 94.56 66 LEU A CA 1
ATOM 503 C C . LEU A 1 66 ? 19.201 1.251 -15.256 1.00 94.56 66 LEU A C 1
ATOM 505 O O . LEU A 1 66 ? 19.405 1.006 -14.070 1.00 94.56 66 LEU A O 1
ATOM 509 N N . ARG A 1 67 ? 18.325 2.188 -15.644 1.00 94.94 67 ARG A N 1
ATOM 510 C CA . ARG A 1 67 ? 17.549 3.010 -14.697 1.00 94.94 67 ARG A CA 1
ATOM 511 C C . ARG A 1 67 ? 16.687 2.156 -13.762 1.00 94.94 67 ARG A C 1
ATOM 513 O O . ARG A 1 67 ? 16.601 2.448 -12.568 1.00 94.94 67 ARG A O 1
ATOM 520 N N . LEU A 1 68 ? 16.042 1.113 -14.288 1.00 95.56 68 LEU A N 1
ATOM 521 C CA . LEU A 1 68 ? 15.259 0.158 -13.495 1.00 95.56 68 LEU A CA 1
ATOM 522 C C . LEU A 1 68 ? 16.137 -0.622 -12.509 1.00 95.56 68 LEU A C 1
ATOM 524 O O . LEU A 1 68 ? 15.754 -0.794 -11.350 1.00 95.56 68 LEU A O 1
ATOM 528 N N . ASP A 1 69 ? 17.318 -1.052 -12.948 1.00 95.25 69 ASP A N 1
ATOM 529 C CA . ASP A 1 69 ? 18.268 -1.795 -12.119 1.00 95.25 69 ASP A CA 1
ATOM 530 C C . ASP A 1 69 ? 18.824 -0.944 -10.979 1.00 95.25 69 ASP A C 1
ATOM 532 O O . ASP A 1 69 ? 18.854 -1.391 -9.830 1.00 95.25 69 ASP A O 1
ATOM 536 N N . GLU A 1 70 ? 19.184 0.307 -11.260 1.00 96.62 70 GLU A N 1
ATOM 537 C CA . GLU A 1 70 ? 19.625 1.268 -10.250 1.00 96.62 70 GLU A CA 1
ATOM 538 C C . GLU A 1 70 ? 18.522 1.577 -9.233 1.00 96.62 70 GLU A C 1
ATOM 540 O O . GLU A 1 70 ? 18.775 1.605 -8.023 1.00 96.62 70 GLU A O 1
ATOM 545 N N . ALA A 1 71 ? 17.284 1.772 -9.703 1.00 96.69 71 ALA A N 1
ATOM 546 C CA . ALA A 1 71 ? 16.138 1.996 -8.831 1.00 96.69 71 ALA A CA 1
ATOM 547 C C . ALA A 1 71 ? 15.892 0.787 -7.919 1.00 96.69 71 ALA A C 1
ATOM 549 O O . ALA A 1 71 ? 15.755 0.953 -6.705 1.00 96.69 71 ALA A O 1
ATOM 550 N N . LEU A 1 72 ? 15.893 -0.429 -8.471 1.00 96.50 72 LEU A N 1
ATOM 551 C CA . LEU A 1 72 ? 15.686 -1.650 -7.697 1.00 96.50 72 LEU A CA 1
ATOM 552 C C . LEU A 1 72 ? 16.810 -1.863 -6.675 1.00 96.50 72 LEU A C 1
ATOM 554 O O . LEU A 1 72 ? 16.525 -2.129 -5.507 1.00 96.50 72 LEU A O 1
ATOM 558 N N . ALA A 1 73 ? 18.072 -1.673 -7.072 1.00 96.88 73 ALA A N 1
ATOM 559 C CA . ALA A 1 73 ? 19.218 -1.774 -6.171 1.00 96.88 73 ALA A CA 1
ATOM 560 C C . ALA A 1 73 ? 19.136 -0.760 -5.020 1.00 96.88 73 ALA A C 1
ATOM 562 O O . ALA A 1 73 ? 19.410 -1.098 -3.868 1.00 96.88 73 ALA A O 1
ATOM 563 N N . LYS A 1 74 ? 18.714 0.480 -5.305 1.00 96.25 74 LYS A N 1
ATOM 564 C CA . LYS A 1 74 ? 18.498 1.502 -4.274 1.00 96.25 74 LYS A CA 1
ATOM 565 C C . LYS A 1 74 ? 17.430 1.071 -3.270 1.00 96.25 74 LYS A C 1
ATOM 567 O O . LYS A 1 74 ? 17.683 1.144 -2.072 1.00 96.25 74 LYS A O 1
ATOM 572 N N . VAL A 1 75 ? 16.271 0.615 -3.745 1.00 95.69 75 VAL A N 1
ATOM 573 C CA . VAL A 1 75 ? 15.170 0.202 -2.861 1.00 95.69 75 VAL A CA 1
ATOM 574 C C . VAL A 1 75 ? 15.547 -1.025 -2.032 1.00 95.69 75 VAL A C 1
ATOM 576 O O . VAL A 1 75 ? 15.236 -1.071 -0.848 1.00 95.69 75 VAL A O 1
ATOM 579 N N . MET A 1 76 ? 16.268 -1.989 -2.609 1.00 93.56 76 MET A N 1
ATOM 580 C CA . MET A 1 76 ? 16.735 -3.162 -1.865 1.00 93.56 76 MET A CA 1
ATOM 581 C C . MET A 1 76 ? 17.704 -2.800 -0.732 1.00 93.56 76 MET A C 1
ATOM 583 O O . MET A 1 76 ? 17.616 -3.404 0.331 1.00 93.56 76 MET A O 1
ATOM 587 N N . ARG A 1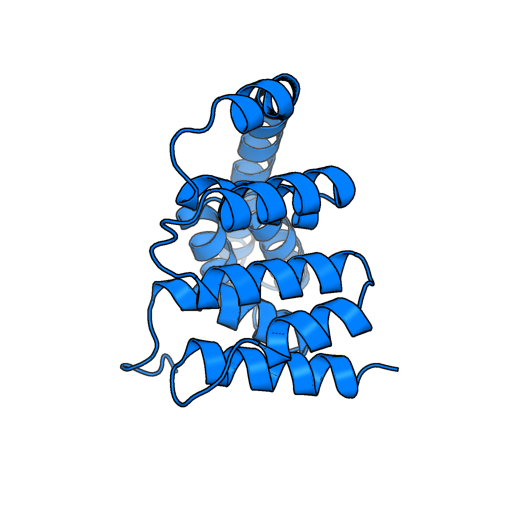 77 ? 18.580 -1.800 -0.918 1.00 93.56 77 ARG A N 1
ATOM 588 C CA . ARG A 1 77 ? 19.425 -1.287 0.177 1.00 93.56 77 ARG A CA 1
ATOM 589 C C . ARG A 1 77 ? 18.593 -0.655 1.292 1.00 93.56 77 ARG A C 1
ATOM 591 O O . ARG A 1 77 ? 18.780 -1.015 2.445 1.00 93.56 77 ARG A O 1
ATOM 598 N N . MET A 1 78 ? 17.629 0.199 0.937 1.00 91.25 78 MET A N 1
ATOM 599 C CA . MET A 1 78 ? 16.721 0.818 1.915 1.00 91.25 78 MET A CA 1
ATOM 600 C C . MET A 1 78 ? 15.938 -0.233 2.716 1.00 91.25 78 MET A C 1
ATOM 602 O O . MET A 1 78 ? 15.775 -0.091 3.918 1.00 91.25 78 MET A O 1
ATOM 606 N N . GLN A 1 79 ? 15.488 -1.319 2.077 1.00 86.38 79 GLN A N 1
ATOM 607 C CA . GLN A 1 79 ? 14.796 -2.396 2.793 1.00 86.38 79 GLN A CA 1
ATOM 608 C C . GLN A 1 79 ? 15.679 -3.107 3.819 1.00 86.38 79 GLN A C 1
ATOM 610 O O . GLN A 1 79 ? 15.159 -3.585 4.823 1.00 86.38 79 GLN A O 1
ATOM 615 N N . GLU A 1 80 ? 16.978 -3.244 3.557 1.00 86.00 80 GLU A N 1
ATOM 616 C CA . GLU A 1 80 ? 17.884 -3.879 4.514 1.00 86.00 80 GLU A CA 1
ATOM 617 C C . GLU A 1 80 ? 18.093 -2.983 5.742 1.00 86.00 80 GLU A C 1
ATOM 619 O O . GLU A 1 80 ? 18.009 -3.466 6.866 1.00 86.00 80 GLU A O 1
ATOM 624 N N . GLU A 1 81 ? 18.222 -1.671 5.530 1.00 84.50 81 GLU A N 1
ATOM 625 C CA . GLU A 1 81 ? 18.266 -0.659 6.598 1.00 84.50 81 GLU A CA 1
ATOM 626 C C . GLU A 1 81 ? 16.955 -0.635 7.419 1.00 84.50 81 GLU A C 1
ATOM 628 O O . GLU A 1 81 ? 16.973 -0.571 8.652 1.00 84.50 81 GLU A O 1
ATOM 633 N N . ASP A 1 82 ? 15.800 -0.763 6.754 1.00 78.75 82 ASP A N 1
ATOM 634 C CA . ASP A 1 82 ? 14.485 -0.826 7.407 1.00 78.75 82 ASP A CA 1
ATOM 635 C C . ASP A 1 82 ? 14.335 -2.092 8.282 1.00 78.75 82 ASP A C 1
ATOM 637 O O . ASP A 1 82 ? 13.690 -2.058 9.330 1.00 78.75 82 ASP A O 1
ATOM 641 N N . LYS A 1 83 ? 14.934 -3.234 7.911 1.00 73.50 83 LYS A N 1
ATOM 642 C CA . LYS A 1 83 ? 14.844 -4.467 8.724 1.00 73.50 83 LYS A CA 1
ATOM 643 C C . LYS A 1 83 ? 15.503 -4.323 10.089 1.00 73.50 83 LYS A C 1
ATOM 645 O O . LYS A 1 83 ? 14.972 -4.853 11.065 1.00 73.50 83 LYS A O 1
ATOM 650 N N . GLU A 1 84 ? 16.625 -3.615 10.167 1.00 70.50 84 GLU A N 1
ATOM 651 C CA . GLU A 1 84 ? 17.339 -3.402 11.430 1.00 70.50 84 GLU A CA 1
ATOM 652 C C . GLU A 1 84 ? 16.482 -2.601 12.424 1.00 70.50 84 GLU A C 1
ATOM 654 O O . GLU A 1 84 ? 16.439 -2.918 13.616 1.00 70.50 84 GLU A O 1
ATOM 659 N N . THR A 1 85 ? 15.700 -1.639 11.925 1.00 70.19 85 THR A N 1
ATOM 660 C CA . THR A 1 85 ? 14.803 -0.794 12.733 1.00 70.19 85 THR A CA 1
ATOM 661 C C . THR A 1 85 ? 13.492 -1.475 13.151 1.00 70.19 85 THR A C 1
ATOM 663 O O . THR A 1 85 ? 12.870 -1.044 14.125 1.00 70.19 85 THR A O 1
ATOM 666 N N . LEU A 1 86 ? 13.079 -2.566 12.491 1.00 66.38 86 LEU A N 1
ATOM 667 C CA . LEU A 1 86 ? 11.853 -3.313 12.830 1.00 66.38 86 LEU A CA 1
ATOM 668 C C . LEU A 1 86 ? 11.966 -4.181 14.099 1.00 66.38 86 LEU A C 1
ATOM 670 O O . LEU A 1 86 ? 10.935 -4.629 14.619 1.00 66.38 86 LEU A O 1
ATOM 674 N N . SER A 1 87 ? 13.185 -4.424 14.591 1.00 69.94 87 SER A N 1
ATOM 675 C CA . SER A 1 87 ? 13.457 -5.220 15.799 1.00 69.94 87 SER A CA 1
ATOM 676 C C . SER A 1 87 ? 12.880 -4.585 17.076 1.00 69.94 87 SER A C 1
ATOM 678 O O . SER A 1 87 ? 12.324 -5.293 17.912 1.00 69.94 87 SER A O 1
ATOM 680 N N . ASP A 1 88 ? 12.885 -3.252 17.163 1.00 73.38 88 ASP A N 1
ATOM 681 C CA . ASP A 1 88 ? 12.350 -2.477 18.297 1.00 73.38 88 ASP A CA 1
ATOM 682 C C . ASP A 1 88 ? 10.909 -1.984 18.088 1.00 73.38 88 ASP A C 1
ATOM 684 O O . ASP A 1 88 ? 10.358 -1.248 18.915 1.00 73.38 88 ASP A O 1
ATOM 688 N N . LEU A 1 89 ? 10.274 -2.357 16.975 1.00 77.56 89 LEU A N 1
ATOM 689 C CA . LEU A 1 89 ? 9.018 -1.746 16.550 1.00 77.56 89 LEU A CA 1
ATOM 690 C C . LEU A 1 89 ? 7.888 -1.928 17.572 1.00 77.56 89 LEU A C 1
ATOM 692 O O . LEU A 1 89 ? 7.098 -1.011 17.755 1.00 77.56 89 LEU A O 1
ATOM 696 N N . ASP A 1 90 ? 7.826 -3.045 18.297 1.00 73.94 90 ASP A N 1
ATOM 697 C CA . ASP A 1 90 ? 6.763 -3.271 19.287 1.00 73.94 90 ASP A CA 1
ATOM 698 C C . ASP A 1 90 ? 6.880 -2.285 20.468 1.00 73.94 90 ASP A C 1
ATOM 700 O O . ASP A 1 90 ? 5.881 -1.725 20.931 1.00 73.94 90 ASP A O 1
ATOM 704 N N . ALA A 1 91 ? 8.109 -1.976 20.898 1.00 78.00 91 ALA A N 1
ATOM 705 C CA . ALA A 1 91 ? 8.364 -0.950 21.907 1.00 78.0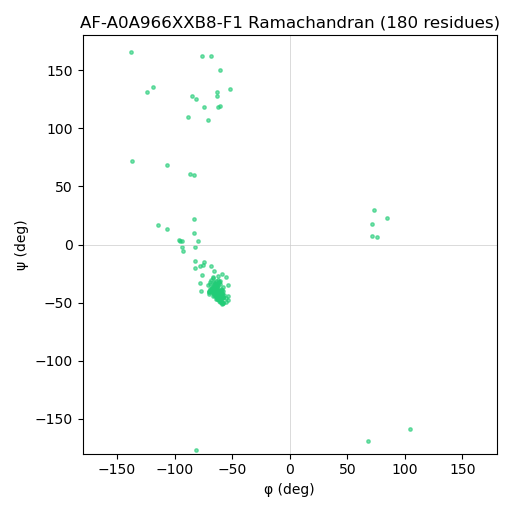0 91 ALA A CA 1
ATOM 706 C C . ALA A 1 91 ? 8.067 0.465 21.378 1.00 78.00 91 ALA A C 1
ATOM 708 O O . ALA A 1 91 ? 7.601 1.324 22.133 1.00 78.00 91 ALA A O 1
ATOM 709 N N . GLN A 1 92 ? 8.311 0.717 20.088 1.00 76.56 92 GLN A N 1
ATOM 710 C CA . GLN A 1 92 ? 7.992 1.991 19.437 1.00 76.56 92 GLN A CA 1
ATOM 711 C C . GLN A 1 92 ? 6.477 2.189 19.276 1.00 76.56 92 GLN A C 1
ATOM 713 O O . GLN A 1 92 ? 5.971 3.268 19.581 1.00 76.56 92 GLN A O 1
ATOM 718 N N . LEU A 1 93 ? 5.741 1.144 18.880 1.00 80.56 93 LEU A N 1
ATOM 719 C CA . LEU A 1 93 ? 4.279 1.141 18.781 1.00 80.56 93 LEU A CA 1
ATOM 720 C C . LEU A 1 93 ? 3.643 1.459 20.140 1.00 80.56 93 LEU A C 1
ATOM 722 O O . LEU A 1 93 ? 2.771 2.324 20.223 1.00 80.56 93 LEU A O 1
ATOM 726 N N . ALA A 1 94 ? 4.136 0.840 21.218 1.00 76.56 94 ALA A N 1
ATOM 727 C CA . ALA A 1 94 ? 3.653 1.093 22.576 1.00 76.56 94 ALA A CA 1
ATOM 728 C C . ALA A 1 94 ? 3.851 2.553 23.030 1.00 76.56 94 ALA A C 1
ATOM 730 O O . ALA A 1 94 ? 3.038 3.089 23.784 1.00 76.56 94 ALA A O 1
ATOM 731 N N . LYS A 1 95 ? 4.915 3.215 22.558 1.00 82.69 95 LYS A N 1
ATOM 732 C CA . LYS A 1 95 ? 5.262 4.602 22.910 1.00 82.69 95 LYS A CA 1
ATOM 733 C C . LYS A 1 95 ? 4.721 5.643 21.928 1.00 82.69 95 LYS A C 1
ATOM 735 O O . LYS A 1 95 ? 4.919 6.837 22.149 1.00 82.69 95 LYS A O 1
ATOM 740 N N . ALA A 1 96 ? 4.051 5.229 20.853 1.00 82.25 96 ALA A N 1
ATOM 741 C CA . ALA A 1 96 ? 3.586 6.146 19.821 1.00 82.25 96 ALA A CA 1
ATOM 742 C C . ALA A 1 96 ? 2.576 7.162 20.388 1.00 82.25 96 ALA A C 1
ATOM 744 O O . ALA A 1 96 ? 1.497 6.797 20.863 1.00 82.25 96 ALA A O 1
ATOM 745 N N . GLY A 1 97 ? 2.919 8.451 20.334 1.00 86.50 97 GLY A N 1
ATOM 746 C CA . GLY A 1 97 ? 2.044 9.546 20.772 1.00 86.50 97 GLY A CA 1
ATOM 747 C C . GLY A 1 97 ? 1.010 9.985 19.727 1.00 86.50 97 GLY A C 1
ATOM 748 O O . GLY A 1 97 ? -0.002 10.570 20.092 1.00 86.50 97 GLY A O 1
ATOM 749 N N . ASP A 1 98 ? 1.241 9.679 18.447 1.00 89.00 98 ASP A N 1
ATOM 750 C CA . ASP A 1 98 ? 0.391 10.063 17.312 1.00 89.00 98 ASP A CA 1
ATOM 751 C C . ASP A 1 98 ? -0.137 8.805 16.600 1.00 89.00 98 ASP A C 1
ATOM 753 O O . ASP A 1 98 ? 0.614 7.859 16.353 1.00 89.00 98 ASP A O 1
ATOM 757 N N . ALA A 1 99 ? -1.429 8.794 16.266 1.00 93.56 99 ALA A N 1
ATOM 758 C CA . ALA A 1 99 ? -2.082 7.707 15.545 1.00 93.56 99 ALA A CA 1
ATOM 759 C C . ALA A 1 99 ? -1.773 7.686 14.039 1.00 93.56 99 ALA A C 1
ATOM 761 O O . ALA A 1 99 ? -1.832 6.634 13.407 1.00 93.56 99 ALA A O 1
ATOM 762 N N . ASN A 1 100 ? -1.442 8.831 13.437 1.00 92.69 100 ASN A N 1
ATOM 763 C CA . ASN A 1 100 ? -1.282 8.947 11.986 1.00 92.69 100 ASN A CA 1
ATOM 764 C C . ASN A 1 100 ? -0.128 8.081 11.433 1.00 92.69 100 ASN A C 1
ATOM 766 O O . ASN A 1 100 ? -0.345 7.387 10.436 1.00 92.69 100 ASN A O 1
ATOM 770 N N . PRO A 1 101 ? 1.068 8.036 12.059 1.00 92.00 101 PRO A N 1
ATOM 771 C CA . PRO A 1 101 ? 2.147 7.154 11.609 1.00 92.00 101 PRO A CA 1
ATOM 772 C C . PRO A 1 101 ? 1.807 5.664 11.732 1.00 92.00 101 PRO A C 1
ATOM 774 O O . PRO A 1 101 ? 2.248 4.869 10.902 1.00 92.00 101 PRO A O 1
ATOM 777 N N . LEU A 1 102 ? 0.991 5.284 12.725 1.00 93.50 102 LEU A N 1
ATOM 778 C CA . LEU A 1 102 ? 0.630 3.886 12.990 1.00 93.50 102 LEU A CA 1
ATOM 779 C C . LEU A 1 102 ? -0.109 3.236 11.814 1.00 93.50 102 LEU A C 1
ATOM 781 O O . LEU A 1 102 ? 0.087 2.053 11.550 1.00 93.50 102 LEU A O 1
ATOM 785 N N . VAL A 1 103 ? -0.892 4.012 11.058 1.00 95.31 103 VAL A N 1
ATOM 786 C CA . VAL A 1 103 ? -1.572 3.519 9.849 1.00 95.31 103 VAL A CA 1
ATOM 787 C C . VAL A 1 103 ? -0.564 3.087 8.782 1.00 95.31 103 VAL A C 1
ATOM 789 O O . VAL A 1 103 ? -0.702 2.012 8.196 1.00 95.31 103 VAL A O 1
ATOM 792 N N . ASN A 1 104 ? 0.471 3.897 8.538 1.00 92.69 104 ASN A N 1
ATOM 793 C CA . ASN A 1 104 ? 1.515 3.563 7.567 1.00 92.69 104 ASN A CA 1
ATOM 794 C C . ASN A 1 104 ? 2.382 2.399 8.054 1.00 92.69 104 ASN A C 1
ATOM 796 O O . ASN A 1 104 ? 2.703 1.520 7.257 1.00 92.69 104 ASN A O 1
ATOM 800 N N . VAL A 1 105 ? 2.718 2.358 9.348 1.00 92.06 105 VAL A N 1
ATOM 801 C CA . VAL A 1 105 ? 3.450 1.233 9.952 1.00 92.06 105 VAL A CA 1
ATOM 802 C C . VAL A 1 105 ? 2.674 -0.069 9.782 1.00 92.06 105 VAL A C 1
ATOM 804 O O . VAL A 1 105 ? 3.216 -1.041 9.260 1.00 92.06 105 VAL A O 1
ATOM 807 N N . GLY A 1 106 ? 1.396 -0.080 10.163 1.00 94.38 106 GLY A N 1
ATOM 808 C CA . GLY A 1 106 ? 0.556 -1.264 10.048 1.00 94.38 106 GLY A CA 1
ATOM 809 C C . GLY A 1 106 ? 0.432 -1.746 8.607 1.00 94.38 106 GLY A C 1
ATOM 810 O O . GLY A 1 106 ? 0.603 -2.931 8.333 1.00 94.38 106 GLY A O 1
ATOM 811 N N . LEU A 1 107 ? 0.240 -0.838 7.649 1.00 95.75 107 LEU A N 1
ATOM 812 C CA . LEU A 1 107 ? 0.181 -1.248 6.251 1.00 95.75 107 LEU A CA 1
ATOM 813 C C . LEU A 1 107 ? 1.538 -1.742 5.707 1.00 95.75 107 LEU A C 1
ATOM 815 O O . LEU A 1 107 ? 1.568 -2.734 4.981 1.00 95.75 107 LEU A O 1
ATOM 819 N N . ASN A 1 108 ? 2.661 -1.126 6.084 1.00 92.50 108 ASN A N 1
ATOM 820 C CA . ASN A 1 108 ? 3.990 -1.634 5.723 1.00 92.50 108 ASN A CA 1
ATOM 821 C C . ASN A 1 108 ? 4.228 -3.049 6.262 1.00 92.50 108 ASN A C 1
ATOM 823 O O . ASN A 1 108 ? 4.735 -3.905 5.537 1.00 92.50 108 ASN A O 1
ATOM 827 N N . LEU A 1 109 ? 3.828 -3.320 7.506 1.00 92.44 109 LEU A N 1
ATOM 828 C CA . LEU A 1 109 ? 3.897 -4.661 8.088 1.00 92.44 109 LEU A CA 1
ATOM 829 C C . LEU A 1 109 ? 3.066 -5.664 7.280 1.00 92.44 109 LEU A C 1
ATOM 831 O O . LEU A 1 109 ? 3.565 -6.744 6.968 1.00 92.44 109 LEU A O 1
ATOM 835 N N . ALA A 1 110 ? 1.843 -5.298 6.879 1.00 95.94 110 ALA A N 1
ATOM 836 C CA . ALA A 1 110 ? 0.982 -6.169 6.078 1.00 95.94 110 ALA A CA 1
ATOM 837 C C . ALA A 1 110 ? 1.582 -6.469 4.698 1.00 95.94 110 ALA A C 1
ATOM 839 O O . ALA A 1 110 ? 1.556 -7.613 4.257 1.00 95.94 110 ALA A O 1
ATOM 840 N N . ILE A 1 111 ? 2.164 -5.467 4.034 1.00 93.56 111 ILE A N 1
ATOM 841 C CA . ILE A 1 111 ? 2.841 -5.643 2.738 1.00 93.56 111 ILE A CA 1
ATOM 842 C C . ILE A 1 111 ? 4.035 -6.599 2.867 1.00 93.56 111 ILE A C 1
ATOM 844 O O . ILE A 1 111 ? 4.272 -7.407 1.977 1.00 93.56 111 ILE A O 1
ATOM 848 N N . ASN A 1 112 ? 4.734 -6.577 4.004 1.00 90.69 112 ASN A N 1
ATOM 849 C CA . ASN A 1 112 ? 5.809 -7.523 4.315 1.00 90.69 112 ASN A CA 1
ATOM 850 C C . ASN A 1 112 ? 5.308 -8.870 4.884 1.00 90.69 112 ASN A C 1
ATOM 852 O O . ASN A 1 112 ? 6.111 -9.658 5.381 1.00 90.69 112 ASN A O 1
ATOM 856 N N . GLY A 1 113 ? 3.999 -9.144 4.858 1.00 92.31 113 GLY A N 1
ATOM 857 C CA . GLY A 1 113 ? 3.408 -10.404 5.326 1.00 92.31 113 GLY A CA 1
ATOM 858 C C . GLY A 1 113 ? 3.316 -10.563 6.849 1.00 92.31 113 GLY A C 1
ATOM 859 O O . GLY A 1 113 ? 2.922 -11.619 7.337 1.00 92.31 113 GLY A O 1
ATOM 860 N N . GLN A 1 114 ? 3.643 -9.529 7.627 1.00 92.81 114 GLN A N 1
ATOM 861 C CA . GLN A 1 114 ? 3.580 -9.540 9.093 1.00 92.81 114 GLN A CA 1
ATOM 862 C C . GLN A 1 114 ? 2.176 -9.158 9.585 1.00 92.81 114 GLN A C 1
ATOM 864 O O . GLN A 1 114 ? 1.991 -8.148 10.265 1.00 92.81 114 GLN A O 1
ATOM 869 N N . PHE A 1 115 ? 1.169 -9.947 9.205 1.00 95.38 115 PHE A N 1
ATOM 870 C CA . PHE A 1 115 ? -0.244 -9.576 9.346 1.00 95.38 115 PHE A CA 1
ATOM 871 C C . PHE A 1 115 ? -0.708 -9.362 10.794 1.00 95.38 115 PHE A C 1
ATOM 873 O O . PHE A 1 115 ? -1.400 -8.386 11.059 1.00 95.38 115 PHE A O 1
ATOM 880 N N . GLU A 1 116 ? -0.290 -10.201 11.744 1.00 92.56 116 GLU A N 1
ATOM 881 C CA . GLU A 1 116 ? -0.645 -10.027 13.166 1.00 92.56 116 GLU A CA 1
ATOM 882 C C . GLU A 1 116 ? -0.182 -8.662 13.701 1.00 92.56 116 GLU A C 1
ATOM 884 O O . GLU A 1 116 ? -0.970 -7.874 14.226 1.00 92.56 116 GLU A O 1
ATOM 889 N N . ARG A 1 117 ? 1.094 -8.323 13.470 1.00 91.69 117 ARG A N 1
ATOM 890 C CA . ARG A 1 117 ? 1.668 -7.030 13.874 1.00 91.69 117 ARG A CA 1
ATOM 891 C C . ARG A 1 117 ? 1.013 -5.868 13.127 1.00 91.69 117 ARG A C 1
ATOM 893 O O . ARG A 1 117 ? 0.788 -4.808 13.706 1.00 91.69 117 ARG A O 1
ATOM 900 N N . ALA A 1 118 ? 0.690 -6.067 11.849 1.00 94.38 118 ALA A N 1
ATOM 901 C CA . ALA A 1 118 ? 0.000 -5.077 11.035 1.00 94.38 118 ALA A CA 1
ATOM 902 C C . ALA A 1 118 ? -1.364 -4.700 11.618 1.00 94.38 118 ALA A C 1
ATOM 904 O O . ALA A 1 118 ? -1.672 -3.514 11.756 1.00 94.38 118 ALA A O 1
ATOM 905 N N . PHE A 1 119 ? -2.169 -5.703 11.977 1.00 95.19 119 PHE A N 1
ATOM 906 C CA . PHE A 1 119 ? -3.492 -5.480 12.547 1.00 95.19 119 PHE A CA 1
ATOM 907 C C . PHE A 1 119 ? -3.412 -4.855 13.934 1.00 95.19 119 PHE A C 1
ATOM 909 O O . PHE A 1 119 ? -4.158 -3.913 14.185 1.00 95.19 119 PHE A O 1
ATOM 916 N N . ALA A 1 120 ? -2.454 -5.266 14.770 1.00 92.94 120 ALA A N 1
ATOM 917 C CA . ALA A 1 120 ? -2.221 -4.630 16.065 1.00 92.94 120 ALA A CA 1
ATOM 918 C C . ALA A 1 120 ? -1.880 -3.132 15.928 1.00 92.94 120 ALA A C 1
ATOM 920 O O . ALA A 1 120 ? -2.436 -2.294 16.639 1.00 92.94 120 ALA A O 1
ATOM 921 N N . ALA A 1 121 ? -1.010 -2.764 14.980 1.00 94.56 121 ALA A N 1
ATOM 922 C CA . ALA A 1 121 ? -0.661 -1.364 14.732 1.00 94.56 121 ALA A CA 1
ATOM 923 C C . ALA A 1 121 ? -1.852 -0.543 14.202 1.00 94.56 121 ALA A C 1
ATOM 925 O O . ALA A 1 121 ? -2.072 0.586 14.645 1.00 94.56 121 ALA A O 1
ATOM 926 N N . LEU A 1 122 ? -2.640 -1.106 13.278 1.00 95.94 122 LEU A N 1
ATOM 927 C CA . LEU A 1 122 ? -3.837 -0.452 12.736 1.00 95.94 122 LEU A CA 1
ATOM 928 C C . LEU A 1 122 ? -4.924 -0.281 13.801 1.00 95.94 122 LEU A C 1
ATOM 930 O O . LEU A 1 122 ? -5.509 0.795 13.907 1.00 95.94 122 LEU A O 1
ATOM 934 N N . GLU A 1 123 ? -5.175 -1.308 14.609 1.00 94.31 123 GLU A N 1
ATOM 935 C CA . GLU A 1 123 ? -6.118 -1.247 15.724 1.00 94.31 123 GLU A CA 1
ATOM 936 C C . GLU A 1 123 ? -5.702 -0.172 16.732 1.00 94.31 123 GLU A C 1
ATOM 938 O O . GLU A 1 123 ? -6.518 0.668 17.113 1.00 94.31 123 GLU A O 1
ATOM 943 N N . LEU A 1 124 ? -4.416 -0.119 17.091 1.00 93.81 124 LEU A N 1
ATOM 944 C CA . LEU A 1 124 ? -3.888 0.926 17.963 1.00 93.81 124 LEU A CA 1
ATOM 945 C C . LEU A 1 124 ? -4.091 2.330 17.371 1.00 93.81 124 LEU A C 1
ATOM 947 O O . LEU A 1 124 ? -4.420 3.257 18.113 1.00 93.81 124 LEU A O 1
ATOM 951 N N . ALA A 1 125 ? -3.931 2.493 16.053 1.00 95.38 125 ALA A N 1
ATOM 952 C CA . ALA A 1 125 ? -4.183 3.758 15.363 1.00 95.38 125 ALA A CA 1
ATOM 953 C C . ALA A 1 125 ? -5.645 4.209 15.513 1.00 95.38 125 ALA A C 1
ATOM 955 O O . ALA A 1 125 ? -5.908 5.356 15.875 1.00 95.38 125 ALA A O 1
ATOM 956 N N . PHE A 1 126 ? -6.601 3.306 15.278 1.00 95.19 126 PHE A N 1
ATOM 957 C CA . PHE A 1 126 ? -8.024 3.619 15.420 1.00 95.19 126 PHE A CA 1
ATOM 958 C C . PHE A 1 126 ? -8.424 3.870 16.876 1.00 95.19 126 PHE A C 1
ATOM 960 O O . PHE A 1 126 ? -9.143 4.832 17.140 1.00 95.19 126 PHE A O 1
ATOM 967 N N . ASN A 1 127 ? -7.911 3.073 17.817 1.00 94.50 127 ASN A N 1
ATOM 968 C CA . ASN A 1 127 ? -8.208 3.213 19.243 1.00 94.50 127 ASN A CA 1
ATOM 969 C C . ASN A 1 127 ? -7.663 4.522 19.830 1.00 94.50 127 ASN A C 1
ATOM 971 O O . ASN A 1 127 ? -8.310 5.129 20.680 1.00 94.50 127 ASN A O 1
ATOM 975 N N . LYS A 1 128 ? -6.491 4.986 19.373 1.00 93.94 128 LYS A N 1
ATOM 976 C CA . LYS A 1 128 ? -5.947 6.295 19.775 1.00 93.94 128 LYS A CA 1
ATOM 977 C C . LYS A 1 128 ? -6.769 7.469 19.235 1.00 93.94 128 LYS A C 1
ATOM 979 O O . LYS A 1 128 ? -6.822 8.511 19.884 1.00 93.94 128 LYS A O 1
ATOM 984 N N . GLY A 1 129 ? -7.401 7.317 18.071 1.00 92.88 129 GLY A N 1
ATOM 985 C CA . GLY A 1 129 ? -8.144 8.393 17.416 1.00 92.88 129 GLY A CA 1
ATOM 986 C C . GLY A 1 129 ? -7.242 9.532 16.915 1.00 92.88 129 GLY A C 1
ATOM 987 O O . GLY A 1 129 ? -6.024 9.404 16.845 1.00 92.88 129 GLY A O 1
ATOM 988 N N . GLY A 1 130 ? -7.838 10.657 16.504 1.00 95.12 130 GLY A N 1
ATOM 989 C CA . GLY A 1 130 ? -7.076 11.811 15.989 1.00 95.12 130 GLY A CA 1
ATOM 990 C C . GLY A 1 130 ? -6.451 11.601 14.600 1.00 95.12 130 GLY A C 1
ATOM 991 O O . GLY A 1 130 ? -5.541 12.332 14.198 1.00 95.12 130 GLY A O 1
ATOM 992 N N . LEU A 1 131 ? -6.929 10.602 13.853 1.00 95.44 131 LEU A N 1
ATOM 993 C CA . LEU A 1 131 ? -6.531 10.386 12.465 1.00 95.44 131 LEU A CA 1
ATOM 994 C C . LEU A 1 131 ? -6.969 11.577 11.611 1.00 95.44 131 LEU A C 1
ATOM 996 O O . LEU A 1 131 ? -8.143 11.940 11.593 1.00 95.44 131 LEU A O 1
ATOM 1000 N N . ARG A 1 132 ? -6.031 12.151 10.853 1.00 94.50 132 ARG A N 1
ATOM 1001 C CA . ARG A 1 132 ? -6.312 13.245 9.908 1.00 94.50 132 ARG A CA 1
ATOM 1002 C C . ARG A 1 132 ? -7.186 12.783 8.744 1.00 94.50 132 ARG A C 1
ATOM 1004 O O . ARG A 1 132 ? -7.893 13.590 8.154 1.00 94.50 132 ARG A O 1
ATOM 1011 N N . GLN A 1 133 ? -7.097 11.499 8.397 1.00 93.75 133 GLN A N 1
ATOM 1012 C CA . GLN A 1 133 ? -7.791 10.876 7.267 1.00 93.75 133 GLN A CA 1
ATOM 1013 C C . GLN A 1 133 ? -8.351 9.508 7.691 1.00 93.75 133 GLN A C 1
ATOM 1015 O O . GLN A 1 133 ? -7.805 8.470 7.310 1.00 93.75 133 GLN A O 1
ATOM 1020 N N . PRO A 1 134 ? -9.406 9.475 8.524 1.00 94.62 134 PRO A N 1
ATOM 1021 C CA . PRO A 1 134 ? -9.930 8.226 9.077 1.00 94.62 134 PRO A CA 1
ATOM 1022 C C . PRO A 1 134 ? -10.463 7.276 7.994 1.00 94.62 134 PRO A C 1
ATOM 1024 O O . PRO A 1 134 ? -10.234 6.072 8.077 1.00 94.62 134 PRO A O 1
ATOM 1027 N N . GLU A 1 135 ? -11.097 7.799 6.943 1.00 95.19 135 GLU A N 1
ATOM 1028 C CA . GLU A 1 135 ? -11.602 6.973 5.838 1.00 95.19 135 GLU A CA 1
ATOM 1029 C C . GLU A 1 135 ? -10.471 6.378 4.987 1.00 95.19 135 GLU A C 1
ATOM 1031 O O . GLU A 1 135 ? -10.488 5.188 4.673 1.00 95.19 135 GLU A O 1
ATOM 1036 N N . ALA A 1 136 ? -9.420 7.154 4.697 1.00 94.75 136 ALA A N 1
ATOM 1037 C CA . ALA A 1 136 ? -8.229 6.626 4.029 1.00 94.75 136 ALA A CA 1
ATOM 1038 C C . ALA A 1 136 ? -7.514 5.572 4.892 1.00 94.75 136 ALA A C 1
ATOM 1040 O O . ALA A 1 136 ? -7.010 4.574 4.377 1.00 94.75 136 ALA A O 1
ATOM 1041 N N . ALA A 1 137 ? -7.505 5.744 6.218 1.00 96.50 137 ALA A N 1
ATOM 1042 C CA . ALA A 1 137 ? -6.991 4.727 7.126 1.00 96.50 137 ALA A CA 1
ATOM 1043 C C . ALA A 1 137 ? -7.815 3.429 7.063 1.00 96.50 137 ALA A C 1
ATOM 1045 O O . ALA A 1 137 ? -7.229 2.345 7.057 1.00 96.50 137 ALA A O 1
ATOM 1046 N N . ARG A 1 138 ? -9.151 3.511 6.945 1.00 96.38 138 ARG A N 1
ATOM 1047 C CA . ARG A 1 138 ? -10.009 2.325 6.748 1.00 96.38 138 ARG A CA 1
ATOM 1048 C C . ARG A 1 138 ? -9.762 1.643 5.406 1.00 96.38 138 ARG A C 1
ATOM 1050 O O . ARG A 1 138 ? -9.668 0.418 5.375 1.00 96.38 138 ARG A O 1
ATOM 1057 N N . LEU A 1 139 ? -9.570 2.401 4.323 1.00 97.00 139 LEU A N 1
ATOM 1058 C CA . LEU A 1 139 ? -9.157 1.842 3.026 1.00 97.00 139 LEU A CA 1
ATOM 1059 C C . LEU A 1 139 ? -7.865 1.024 3.155 1.00 97.00 139 LEU A C 1
ATOM 1061 O O . LEU A 1 139 ? -7.779 -0.103 2.669 1.00 97.00 139 LEU A O 1
ATOM 1065 N N . ARG A 1 140 ? -6.869 1.564 3.862 1.00 96.88 140 ARG A N 1
ATOM 1066 C CA . ARG A 1 140 ? -5.578 0.899 4.088 1.00 96.88 140 ARG A CA 1
ATOM 1067 C C . ARG A 1 140 ? -5.697 -0.332 4.981 1.00 96.88 140 ARG A C 1
ATOM 1069 O O . ARG A 1 140 ? -5.046 -1.338 4.704 1.00 96.88 140 ARG A O 1
ATOM 1076 N N . GLN A 1 141 ? -6.558 -0.293 5.998 1.00 97.94 141 GLN A N 1
ATOM 1077 C CA . GLN A 1 141 ? -6.888 -1.467 6.808 1.00 97.94 141 GLN A CA 1
ATOM 1078 C C . GLN A 1 141 ? -7.538 -2.568 5.964 1.00 97.94 141 GLN A C 1
ATOM 1080 O O . GLN A 1 141 ? -7.133 -3.725 6.046 1.00 97.94 141 GLN A O 1
ATOM 1085 N N . ALA A 1 142 ? -8.512 -2.221 5.122 1.00 97.62 142 ALA A N 1
ATOM 1086 C CA . ALA A 1 142 ? -9.151 -3.173 4.224 1.00 97.62 142 ALA A CA 1
ATOM 1087 C C . ALA A 1 142 ? -8.163 -3.775 3.219 1.00 97.62 142 ALA A C 1
ATOM 1089 O O . ALA A 1 142 ? -8.192 -4.980 2.970 1.00 97.62 142 ALA A O 1
ATOM 1090 N N . TYR A 1 143 ? -7.248 -2.964 2.686 1.00 97.69 143 TYR A N 1
ATOM 1091 C CA . TYR A 1 143 ? -6.182 -3.459 1.824 1.00 97.69 143 TYR A CA 1
ATOM 1092 C C . TYR A 1 143 ? -5.274 -4.453 2.569 1.00 97.69 143 TYR A C 1
ATOM 1094 O O . TYR A 1 143 ? -5.050 -5.552 2.064 1.00 97.69 143 TYR A O 1
ATOM 1102 N N . ALA A 1 144 ? -4.846 -4.147 3.799 1.00 98.12 144 ALA A N 1
ATOM 1103 C CA . ALA A 1 144 ? -4.082 -5.075 4.639 1.00 98.12 144 ALA A CA 1
ATOM 1104 C C . ALA A 1 144 ? -4.837 -6.393 4.910 1.00 98.12 144 ALA A C 1
ATOM 1106 O O . ALA A 1 144 ? -4.256 -7.472 4.797 1.00 98.12 144 ALA A O 1
ATOM 1107 N N . LEU A 1 145 ? -6.142 -6.324 5.198 1.00 98.19 145 LEU A N 1
ATOM 1108 C CA . LEU A 1 145 ? -7.004 -7.504 5.347 1.00 98.19 145 LEU A CA 1
ATOM 1109 C C . LEU A 1 145 ? -7.070 -8.326 4.052 1.00 98.19 145 LEU A C 1
ATOM 1111 O O . LEU A 1 145 ? -7.005 -9.553 4.107 1.00 98.19 145 LEU A O 1
ATOM 1115 N N . SER A 1 146 ? -7.149 -7.668 2.891 1.00 97.31 146 SER A N 1
ATOM 1116 C CA . SER A 1 146 ? -7.149 -8.350 1.592 1.00 97.31 146 SER A CA 1
ATOM 1117 C C . SER A 1 146 ? -5.830 -9.080 1.312 1.00 97.31 146 SER A C 1
ATOM 1119 O O . SER A 1 146 ? -5.861 -10.214 0.838 1.00 97.31 146 SER A O 1
ATOM 1121 N N . LEU A 1 147 ? -4.685 -8.485 1.675 1.00 96.75 147 LEU A N 1
ATOM 1122 C CA . LEU A 1 147 ? -3.364 -9.113 1.546 1.00 96.75 147 LEU A CA 1
ATOM 1123 C C . LEU A 1 147 ? -3.243 -10.364 2.426 1.00 96.75 147 LEU A C 1
ATOM 1125 O O . LEU A 1 147 ? -2.630 -11.347 2.020 1.00 96.75 147 LEU A O 1
ATOM 1129 N N . ALA A 1 148 ? -3.878 -10.346 3.600 1.00 97.31 148 ALA A N 1
ATOM 1130 C CA . ALA A 1 148 ? -3.946 -11.476 4.523 1.00 97.31 148 ALA A CA 1
ATOM 1131 C C . ALA A 1 148 ? -4.991 -12.542 4.134 1.00 97.31 148 ALA A C 1
ATOM 1133 O O . ALA A 1 148 ? -5.237 -13.466 4.908 1.00 97.31 148 ALA A O 1
ATOM 1134 N N . GLY A 1 149 ? -5.677 -12.394 2.994 1.00 96.12 149 GLY A N 1
ATOM 1135 C CA . GLY A 1 149 ? -6.752 -13.298 2.571 1.00 96.12 149 GLY A CA 1
ATOM 1136 C C . GLY A 1 149 ? -8.048 -13.179 3.386 1.00 96.12 149 GLY A C 1
ATOM 1137 O O . GLY A 1 149 ? -8.975 -13.960 3.183 1.00 96.12 149 GLY A O 1
ATOM 1138 N N . GLN A 1 150 ? -8.168 -12.194 4.282 1.00 97.19 150 GLN A N 1
ATOM 1139 C CA . GLN A 1 150 ? -9.356 -11.970 5.116 1.00 97.19 150 GLN A CA 1
ATOM 1140 C C . GLN A 1 150 ? -10.422 -11.166 4.354 1.00 97.19 150 GLN A C 1
ATOM 1142 O O . GLN A 1 150 ? -10.812 -10.066 4.751 1.00 97.19 150 GLN A O 1
ATOM 1147 N N . ARG A 1 151 ? -10.884 -11.727 3.231 1.00 96.25 151 ARG A N 1
ATOM 1148 C CA . ARG A 1 151 ? -11.752 -11.058 2.252 1.00 96.25 151 ARG A CA 1
ATOM 1149 C C . ARG A 1 151 ? -13.038 -10.497 2.862 1.00 96.25 151 ARG A C 1
ATOM 1151 O O . ARG A 1 151 ? -13.338 -9.326 2.657 1.00 96.25 151 ARG A O 1
ATOM 1158 N N . ASP A 1 152 ? -13.771 -11.297 3.633 1.00 97.19 152 ASP A N 1
ATOM 1159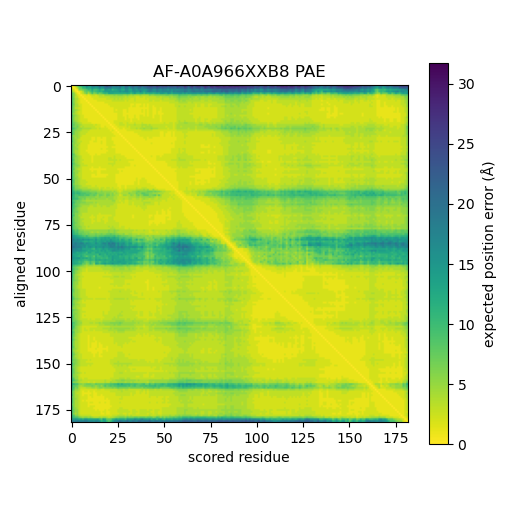 C CA . ASP A 1 152 ? -15.072 -10.875 4.170 1.00 97.19 152 ASP A CA 1
ATOM 1160 C C . ASP A 1 152 ? -14.917 -9.706 5.155 1.00 97.19 152 ASP A C 1
ATOM 1162 O O . ASP A 1 152 ? -15.663 -8.731 5.093 1.00 97.19 152 ASP A O 1
ATOM 1166 N N . LYS A 1 153 ? -13.868 -9.731 5.988 1.00 97.00 153 LYS A N 1
ATOM 1167 C CA . LYS A 1 153 ? -13.533 -8.611 6.879 1.00 97.00 153 LYS A CA 1
ATOM 1168 C C . LYS A 1 153 ? -13.108 -7.365 6.105 1.00 97.00 153 LYS A C 1
ATOM 1170 O O . LYS A 1 153 ? -13.477 -6.261 6.499 1.00 97.00 153 LYS A O 1
ATOM 1175 N N . ALA A 1 154 ? -12.357 -7.522 5.012 1.00 97.88 154 ALA A N 1
ATOM 1176 C CA . ALA A 1 154 ? -12.005 -6.402 4.143 1.00 97.88 154 ALA A CA 1
ATOM 1177 C C . ALA A 1 154 ? -13.266 -5.750 3.550 1.00 97.88 154 ALA A C 1
ATOM 1179 O O . ALA A 1 154 ? -13.400 -4.531 3.603 1.00 97.88 154 ALA A O 1
ATOM 1180 N N . ILE A 1 155 ? -14.228 -6.548 3.068 1.00 97.50 155 ILE A N 1
ATOM 1181 C CA . ILE A 1 155 ? -15.518 -6.052 2.562 1.00 97.50 155 ILE A CA 1
ATOM 1182 C C . ILE A 1 155 ? -16.283 -5.299 3.658 1.00 97.50 155 ILE A C 1
ATOM 1184 O O . ILE A 1 155 ? -16.767 -4.195 3.405 1.00 97.50 155 ILE A O 1
ATOM 1188 N N . THR A 1 156 ? -16.350 -5.839 4.881 1.00 96.69 156 THR A N 1
ATOM 1189 C CA . THR A 1 156 ? -16.986 -5.156 6.021 1.00 96.69 156 THR A CA 1
ATOM 1190 C C . THR A 1 156 ? -16.320 -3.816 6.337 1.00 96.69 156 THR A C 1
ATOM 1192 O O . THR A 1 156 ? -17.017 -2.819 6.509 1.00 96.69 156 THR A O 1
ATOM 1195 N N . ALA A 1 157 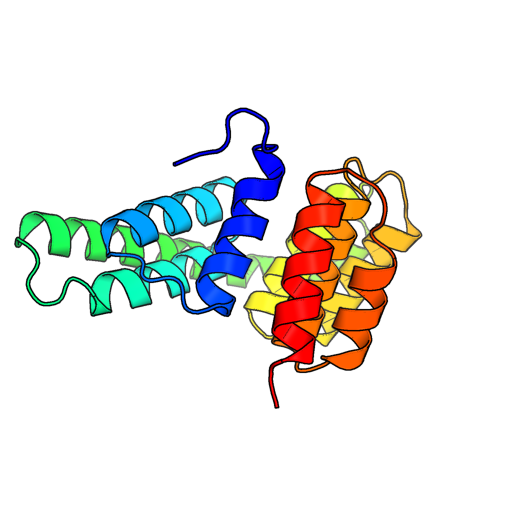? -14.985 -3.761 6.376 1.00 96.12 157 ALA A N 1
ATOM 1196 C CA . ALA A 1 157 ? -14.250 -2.523 6.639 1.00 96.12 157 ALA A CA 1
ATOM 1197 C C . ALA A 1 157 ? -14.512 -1.457 5.561 1.00 96.12 157 ALA A C 1
ATOM 1199 O O . ALA A 1 157 ? -14.716 -0.288 5.881 1.00 96.12 157 ALA A O 1
ATOM 1200 N N . LEU A 1 158 ? -14.570 -1.863 4.289 1.00 97.31 158 LEU A N 1
ATOM 1201 C CA . LEU A 1 158 ? -14.876 -0.963 3.176 1.00 97.31 158 LEU A CA 1
ATOM 1202 C C . LEU A 1 158 ? -16.331 -0.487 3.188 1.00 97.31 158 LEU A C 1
ATOM 1204 O O . LEU A 1 158 ? -16.600 0.635 2.780 1.00 97.31 158 LEU A O 1
ATOM 1208 N N . ALA A 1 159 ? -17.273 -1.311 3.654 1.00 95.81 159 ALA A N 1
ATOM 1209 C CA . ALA A 1 159 ? -18.681 -0.926 3.756 1.00 95.81 159 ALA A CA 1
ATOM 1210 C C . ALA A 1 159 ? -18.916 0.197 4.782 1.00 95.81 159 ALA A C 1
ATOM 1212 O O . ALA A 1 159 ? -19.908 0.916 4.679 1.00 95.81 159 ALA A O 1
ATOM 1213 N N . ALA A 1 160 ? -18.003 0.368 5.744 1.00 93.31 160 ALA A N 1
ATOM 1214 C CA . ALA A 1 160 ? -18.040 1.469 6.703 1.00 93.31 160 ALA A CA 1
ATOM 1215 C C . ALA A 1 160 ? -17.602 2.819 6.101 1.00 93.31 160 ALA A C 1
ATOM 1217 O O . ALA A 1 160 ? -17.906 3.860 6.681 1.00 93.31 160 ALA A O 1
ATOM 1218 N N . VAL A 1 161 ? -16.919 2.815 4.950 1.00 93.81 161 VAL A N 1
ATOM 1219 C CA . VAL A 1 161 ? -16.563 4.029 4.205 1.00 93.81 161 VAL A CA 1
ATOM 1220 C C . VAL A 1 161 ? -17.718 4.347 3.254 1.00 93.81 161 VAL A C 1
ATOM 1222 O O . VAL A 1 161 ? -17.974 3.609 2.303 1.00 93.81 161 VAL A O 1
ATOM 1225 N N . SER A 1 162 ? -18.459 5.420 3.524 1.00 85.19 162 SER A N 1
ATOM 1226 C CA . SER A 1 162 ? -19.704 5.740 2.812 1.00 85.19 162 SER A CA 1
ATOM 1227 C C . SER A 1 162 ? -19.815 7.229 2.477 1.00 85.19 162 SER A C 1
ATOM 1229 O O . SER A 1 162 ? -19.071 8.051 3.009 1.00 85.19 162 SER A O 1
ATOM 1231 N N . GLY A 1 163 ? -20.742 7.574 1.579 1.00 88.50 163 GLY A N 1
ATOM 1232 C CA . GLY A 1 163 ? -20.967 8.942 1.106 1.00 88.50 163 GLY A CA 1
ATOM 1233 C C . GLY A 1 163 ? -20.415 9.191 -0.298 1.00 88.50 163 GLY A C 1
ATOM 1234 O O . GLY A 1 163 ? -20.220 8.259 -1.073 1.00 88.50 163 GLY A O 1
ATOM 1235 N N . GLU A 1 164 ? -20.187 10.464 -0.618 1.00 88.31 164 GLU A N 1
ATOM 1236 C CA . GLU A 1 164 ? -19.801 10.933 -1.960 1.00 88.31 164 GLU A CA 1
ATOM 1237 C C . GLU A 1 164 ? -18.322 11.360 -2.050 1.00 88.31 164 GLU A C 1
ATOM 1239 O O . GLU A 1 164 ? -17.910 12.010 -3.008 1.00 88.31 164 GLU A O 1
ATOM 1244 N N . SER A 1 165 ? -17.502 11.027 -1.045 1.00 92.12 165 SER A N 1
ATOM 1245 C CA . SER A 1 165 ? -16.077 11.37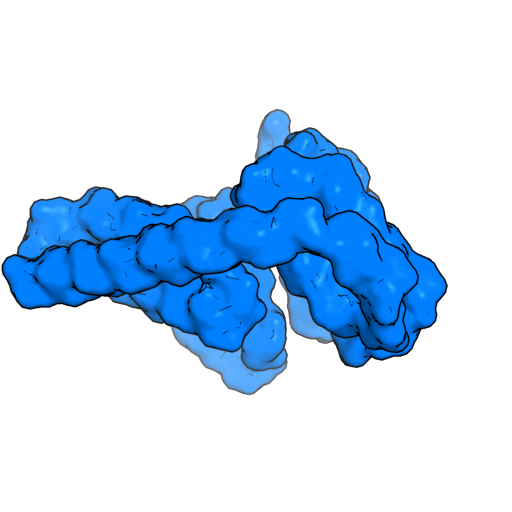2 -1.051 1.00 92.12 165 SER A CA 1
ATOM 1246 C C . SER A 1 165 ? -15.264 10.461 -1.981 1.00 92.12 165 SER A C 1
ATOM 1248 O O . SER A 1 165 ? -15.681 9.356 -2.334 1.00 92.12 165 SER A O 1
ATOM 1250 N N . ALA A 1 166 ? -14.053 10.896 -2.339 1.00 94.25 166 ALA A N 1
ATOM 1251 C CA . ALA A 1 166 ? -13.134 10.082 -3.134 1.00 94.25 166 ALA A CA 1
ATOM 1252 C C . ALA A 1 166 ? -12.729 8.776 -2.417 1.00 94.25 166 ALA A C 1
ATOM 1254 O O . ALA A 1 166 ? -12.492 7.759 -3.070 1.00 94.25 166 ALA A O 1
ATOM 1255 N N . GLU A 1 167 ? -12.678 8.775 -1.080 1.00 95.50 167 GLU A N 1
ATOM 1256 C CA . GLU A 1 167 ? -12.481 7.561 -0.284 1.00 95.50 167 GLU A CA 1
ATOM 1257 C C . GLU A 1 167 ? -13.644 6.585 -0.429 1.00 95.50 167 GLU A C 1
ATOM 1259 O O . GLU A 1 167 ? -13.406 5.391 -0.600 1.00 95.50 167 GLU A O 1
ATOM 1264 N N . ALA A 1 168 ? -14.884 7.079 -0.377 1.00 95.69 168 ALA A N 1
ATOM 1265 C CA . ALA A 1 168 ? -16.075 6.252 -0.545 1.00 95.69 168 ALA A CA 1
ATOM 1266 C C . ALA A 1 168 ? -16.147 5.653 -1.957 1.00 95.69 168 ALA A C 1
ATOM 1268 O O . ALA A 1 168 ? -16.424 4.460 -2.104 1.00 95.69 168 ALA A O 1
ATOM 1269 N N . GLU A 1 169 ? -15.796 6.436 -2.983 1.00 95.56 169 GLU A N 1
ATOM 1270 C CA . GLU A 1 169 ? -15.675 5.950 -4.362 1.00 95.56 169 GLU A CA 1
ATOM 1271 C C . GLU A 1 169 ? -14.642 4.811 -4.457 1.00 95.56 169 GLU A C 1
ATOM 1273 O O . GLU A 1 169 ? -14.949 3.720 -4.948 1.00 95.56 169 GLU A O 1
ATOM 1278 N N . LEU A 1 170 ? -13.431 5.009 -3.918 1.00 96.75 170 LEU A N 1
ATOM 1279 C CA . LEU A 1 170 ? -12.411 3.956 -3.875 1.00 96.75 170 LEU A CA 1
ATOM 1280 C C . LEU A 1 170 ? -12.863 2.727 -3.078 1.00 96.75 170 LEU A C 1
ATOM 1282 O O . LEU A 1 170 ? -12.577 1.598 -3.486 1.00 96.75 170 LEU A O 1
ATOM 1286 N N . ALA A 1 171 ? -13.556 2.921 -1.955 1.00 97.62 171 ALA A N 1
ATOM 1287 C CA . ALA A 1 171 ? -14.016 1.828 -1.109 1.00 97.62 171 ALA A CA 1
ATOM 1288 C C . ALA A 1 171 ? -15.028 0.945 -1.839 1.00 97.62 171 ALA A C 1
ATOM 1290 O O . ALA A 1 171 ? -14.941 -0.285 -1.792 1.00 97.62 171 ALA A O 1
ATOM 1291 N N . GLN A 1 172 ? -15.956 1.570 -2.566 1.00 97.19 172 GLN A N 1
ATOM 1292 C CA . GLN A 1 172 ? -16.931 0.871 -3.390 1.00 97.19 172 GLN A CA 1
ATOM 1293 C C . GLN A 1 172 ? -16.254 0.061 -4.502 1.00 97.19 172 GLN A C 1
ATOM 1295 O O . GLN A 1 172 ? -16.615 -1.098 -4.721 1.00 97.19 172 GLN A O 1
ATOM 1300 N N . LEU A 1 173 ? -15.253 0.632 -5.178 1.00 96.75 173 LEU A N 1
ATOM 1301 C CA . LEU A 1 173 ? -14.514 -0.072 -6.228 1.00 96.75 173 LEU A CA 1
ATOM 1302 C C . LEU A 1 173 ? -13.732 -1.273 -5.676 1.00 96.75 173 LEU A C 1
ATOM 1304 O O . LEU A 1 173 ? -13.753 -2.351 -6.275 1.00 96.75 173 LEU A O 1
ATOM 1308 N N . TRP A 1 174 ? -13.090 -1.118 -4.516 1.00 97.44 174 TRP A N 1
ATOM 1309 C CA . TRP A 1 174 ? -12.424 -2.222 -3.828 1.00 97.44 174 TRP A CA 1
ATOM 1310 C C . TRP A 1 174 ? -13.398 -3.330 -3.434 1.00 97.44 174 TRP A C 1
ATOM 1312 O O . TRP A 1 174 ? -13.109 -4.501 -3.675 1.00 97.44 174 TRP A O 1
ATOM 1322 N N . ARG A 1 175 ? -14.568 -2.984 -2.885 1.00 96.88 175 ARG A N 1
ATOM 1323 C CA . ARG A 1 175 ? -15.604 -3.974 -2.558 1.00 96.88 175 ARG A CA 1
ATOM 1324 C C . ARG A 1 175 ? -16.034 -4.757 -3.782 1.00 96.88 175 ARG A C 1
ATOM 1326 O O . ARG A 1 175 ? -15.994 -5.980 -3.750 1.00 96.88 175 ARG A O 1
ATOM 1333 N N . LEU A 1 176 ? -16.362 -4.061 -4.869 1.00 96.56 176 LEU A N 1
ATOM 1334 C CA . LEU A 1 176 ? -16.772 -4.699 -6.115 1.00 96.56 176 LEU A CA 1
ATOM 1335 C C . LEU A 1 176 ? -15.699 -5.662 -6.641 1.00 96.56 176 LEU A C 1
ATOM 1337 O O . LEU A 1 176 ? -16.019 -6.743 -7.131 1.00 96.56 176 LEU A O 1
ATOM 1341 N N . HIS A 1 177 ? -14.422 -5.282 -6.540 1.00 96.12 177 HIS A N 1
ATOM 1342 C CA . HIS A 1 177 ? -13.310 -6.153 -6.908 1.00 96.12 177 HIS A CA 1
ATOM 1343 C C . HIS A 1 177 ? -13.243 -7.412 -6.028 1.00 96.12 177 HIS A C 1
ATOM 1345 O O . HIS A 1 177 ? -13.101 -8.514 -6.557 1.00 96.12 177 HIS A O 1
ATOM 1351 N N . LEU A 1 178 ? -13.361 -7.262 -4.705 1.00 96.25 178 LEU A N 1
ATOM 1352 C CA . LEU A 1 178 ? -13.284 -8.375 -3.753 1.00 96.25 178 LEU A CA 1
ATOM 1353 C C . LEU A 1 178 ? -14.496 -9.313 -3.839 1.00 96.25 178 LEU A C 1
ATOM 1355 O O . LEU A 1 178 ? -14.332 -10.526 -3.754 1.00 96.25 178 LEU A O 1
ATOM 1359 N N . GLU A 1 179 ? -15.697 -8.776 -4.049 1.00 95.12 179 GLU A N 1
ATOM 1360 C CA . GLU A 1 179 ? -16.940 -9.547 -4.196 1.00 95.12 179 GLU A CA 1
ATOM 1361 C C . GLU A 1 179 ? -16.938 -10.410 -5.470 1.00 95.12 179 GLU A C 1
ATOM 1363 O O . GLU A 1 179 ? -17.508 -11.499 -5.479 1.00 95.12 179 GLU A O 1
ATOM 1368 N N . ARG A 1 180 ? -16.276 -9.950 -6.541 1.00 91.38 180 ARG A N 1
ATOM 1369 C CA . ARG A 1 180 ? -16.166 -10.674 -7.822 1.00 91.38 180 ARG A CA 1
ATOM 1370 C C . ARG A 1 180 ? -15.071 -11.737 -7.852 1.00 91.38 180 ARG A C 1
ATOM 1372 O O . ARG A 1 180 ? -15.025 -12.524 -8.796 1.00 91.38 180 ARG A O 1
ATOM 1379 N N . ARG A 1 181 ? -14.161 -11.730 -6.880 1.00 78.50 181 ARG A N 1
ATOM 1380 C CA . ARG A 1 181 ? -13.074 -12.705 -6.798 1.00 78.50 181 ARG A CA 1
ATOM 1381 C C . ARG A 1 181 ? -13.619 -13.998 -6.161 1.00 78.50 181 ARG A C 1
ATOM 1383 O O . ARG A 1 181 ? -14.226 -13.886 -5.092 1.00 78.50 181 ARG A O 1
ATOM 1390 N N . PRO A 1 182 ? -13.467 -15.167 -6.817 1.00 57.84 182 PRO A N 1
ATOM 1391 C CA . PRO A 1 182 ? -13.916 -16.449 -6.273 1.00 57.84 182 PRO A CA 1
ATOM 1392 C C . PRO A 1 182 ? -13.141 -16.842 -5.014 1.00 57.84 182 PRO A C 1
ATOM 1394 O O . PRO A 1 182 ? -11.969 -16.412 -4.880 1.00 57.84 182 PRO A O 1
#